Protein AF-A0A0N4UIS1-F1 (afdb_monomer)

Organism: Dracunculus medinensis (NCBI:txid318479)

Nearest PDB structures (foldseek):
  6zpp-assembly1_A  TM=2.481E-01  e=4.133E+00  Drechmeria coniospora

Structure (mmCIF, N/CA/C/O backbone):
data_AF-A0A0N4UIS1-F1
#
_entry.id   AF-A0A0N4UIS1-F1
#
loop_
_atom_site.group_PDB
_atom_site.id
_atom_site.type_symbol
_atom_site.label_atom_id
_atom_site.label_alt_id
_atom_site.label_comp_id
_atom_site.label_asym_id
_atom_site.label_entity_id
_atom_site.label_seq_id
_atom_site.pdbx_PDB_ins_code
_atom_site.Cartn_x
_atom_site.Cartn_y
_atom_site.Cartn_z
_atom_site.occupancy
_atom_site.B_iso_or_equiv
_atom_site.auth_seq_id
_atom_site.auth_comp_id
_atom_site.auth_asym_id
_atom_site.auth_atom_id
_atom_site.pdbx_PDB_model_num
ATOM 1 N N . MET A 1 1 ? -11.652 -21.945 46.271 1.00 79.69 1 MET A N 1
ATOM 2 C CA . MET A 1 1 ? -12.971 -21.369 45.923 1.00 79.69 1 MET A CA 1
ATOM 3 C C . MET A 1 1 ? -12.833 -20.254 44.901 1.00 79.69 1 MET A C 1
ATOM 5 O O . MET A 1 1 ? -13.521 -20.332 43.901 1.00 79.69 1 MET A O 1
ATOM 9 N N . GLU A 1 2 ? -11.914 -19.300 45.077 1.00 80.69 2 GLU A N 1
ATOM 10 C CA . GLU A 1 2 ? -11.701 -18.187 44.129 1.00 80.69 2 GLU A CA 1
ATOM 11 C C . GLU A 1 2 ? -11.512 -18.638 42.672 1.00 80.69 2 GLU A C 1
ATOM 13 O O . GLU A 1 2 ? -12.309 -18.253 41.829 1.00 80.69 2 GLU A O 1
ATOM 18 N N . GLN A 1 3 ? -10.580 -19.559 42.391 1.00 82.56 3 GLN A N 1
ATOM 19 C CA . GLN A 1 3 ? -10.381 -20.105 41.034 1.00 82.56 3 GLN A CA 1
ATOM 20 C C . GLN A 1 3 ? -11.637 -20.760 40.438 1.00 82.56 3 GLN A C 1
ATOM 22 O O . GLN A 1 3 ? -11.867 -20.694 39.234 1.00 82.56 3 GLN A O 1
ATOM 27 N N . TYR A 1 4 ? -12.461 -21.407 41.271 1.00 82.25 4 TYR A N 1
ATOM 28 C CA . TYR A 1 4 ? -13.723 -21.986 40.811 1.00 82.25 4 TYR A CA 1
ATOM 29 C C . TYR A 1 4 ? -14.715 -20.881 40.446 1.00 82.25 4 TYR A C 1
ATOM 31 O O . TYR A 1 4 ? -15.309 -20.939 39.375 1.00 82.25 4 TYR A O 1
ATOM 39 N N . THR A 1 5 ? -14.855 -19.859 41.297 1.00 77.50 5 THR A N 1
ATOM 40 C CA . THR A 1 5 ? -15.699 -18.688 41.032 1.00 77.50 5 THR A CA 1
ATOM 41 C C . THR A 1 5 ? -15.247 -17.957 39.767 1.00 77.50 5 THR A C 1
ATOM 43 O O . THR A 1 5 ? -16.083 -17.637 38.932 1.00 77.50 5 THR A O 1
ATOM 46 N N . GLU A 1 6 ? -13.943 -17.754 39.571 1.00 78.00 6 GLU A N 1
ATOM 47 C CA . GLU A 1 6 ? -13.382 -17.122 38.369 1.00 78.00 6 GLU A CA 1
ATOM 48 C C . GLU A 1 6 ? -13.657 -17.935 37.101 1.00 78.00 6 GLU A C 1
ATOM 50 O O . GLU A 1 6 ? -14.184 -17.391 36.131 1.00 78.00 6 GLU A O 1
ATOM 55 N N . ASN A 1 7 ? -13.375 -19.243 37.119 1.00 81.50 7 ASN A N 1
ATOM 56 C CA . ASN A 1 7 ? -13.653 -20.128 35.985 1.00 81.50 7 ASN A CA 1
ATOM 57 C C . ASN A 1 7 ? -15.150 -20.176 35.666 1.00 81.50 7 ASN A C 1
ATOM 59 O O . ASN A 1 7 ? -15.544 -20.130 34.503 1.00 81.50 7 ASN A O 1
ATOM 63 N N . TYR A 1 8 ? -15.992 -20.226 36.697 1.00 79.06 8 TYR A N 1
ATOM 64 C CA . TYR A 1 8 ? -17.439 -20.208 36.551 1.00 79.06 8 TYR A CA 1
ATOM 65 C C . TYR A 1 8 ? -17.926 -18.891 35.930 1.00 79.06 8 TYR A C 1
ATOM 67 O O . TYR A 1 8 ? -18.669 -18.925 34.951 1.00 79.06 8 TYR A O 1
ATOM 75 N N . CYS A 1 9 ? -17.457 -17.736 36.422 1.00 75.06 9 CYS A N 1
ATOM 76 C CA . CYS A 1 9 ? -17.805 -16.432 35.847 1.00 75.06 9 CYS A CA 1
ATOM 77 C C . CYS A 1 9 ? -17.209 -16.226 34.432 1.00 75.06 9 CYS A C 1
ATOM 79 O O . CYS A 1 9 ? -17.692 -15.358 33.713 1.00 75.06 9 CYS A O 1
ATOM 81 N N . TRP A 1 10 ? -16.171 -16.972 34.019 1.00 74.12 10 TRP A N 1
ATOM 82 C CA . TRP A 1 10 ? -15.604 -16.909 32.659 1.00 74.12 10 TRP A CA 1
ATOM 83 C C . TRP A 1 10 ? -16.367 -17.778 31.650 1.00 74.12 10 TRP A C 1
ATOM 85 O O . TRP A 1 10 ? -16.598 -17.372 30.508 1.00 74.12 10 TRP A O 1
ATOM 95 N N . VAL A 1 11 ? -16.770 -18.983 32.062 1.00 75.62 11 VAL A N 1
ATOM 96 C CA . VAL A 1 11 ? -17.556 -19.902 31.224 1.00 75.62 11 VAL A CA 1
ATOM 97 C C . VAL A 1 11 ? -19.005 -19.427 31.105 1.00 75.62 11 VAL A C 1
ATOM 99 O O . VAL A 1 11 ? -19.611 -19.567 30.042 1.00 75.62 11 VAL A O 1
ATOM 102 N N . GLN A 1 12 ? -19.567 -18.846 32.167 1.00 71.31 12 GLN A N 1
ATOM 103 C CA . GLN A 1 12 ? -20.930 -18.329 32.155 1.00 71.31 12 GLN A CA 1
ATOM 104 C C . GLN A 1 12 ? -20.985 -16.879 31.658 1.00 71.31 12 GLN A C 1
ATOM 106 O O . GLN A 1 12 ? -20.247 -16.015 32.122 1.00 71.31 12 GLN A O 1
ATOM 111 N N . ASN A 1 13 ? -21.919 -16.584 30.752 1.00 68.56 13 ASN A N 1
ATOM 112 C CA . ASN A 1 13 ? -22.120 -15.221 30.265 1.00 68.56 13 ASN A CA 1
ATOM 113 C C . ASN A 1 13 ? -22.599 -14.273 31.379 1.00 68.56 13 ASN A C 1
ATOM 115 O O . ASN A 1 13 ? -23.445 -14.624 32.205 1.00 68.56 13 ASN A O 1
ATOM 119 N N . THR A 1 14 ? -22.128 -13.026 31.340 1.00 69.56 14 THR A N 1
ATOM 120 C CA . THR A 1 14 ? -22.511 -11.967 32.289 1.00 69.56 14 THR A CA 1
ATOM 121 C C . THR A 1 14 ? -23.627 -11.085 31.732 1.00 69.56 14 THR A C 1
ATOM 123 O O . THR A 1 14 ? -23.605 -10.783 30.542 1.00 69.56 14 THR A O 1
ATOM 126 N N . TYR A 1 15 ? -24.551 -10.598 32.568 1.00 65.69 15 TYR A N 1
ATOM 127 C CA . TYR A 1 15 ? -25.554 -9.588 32.188 1.00 65.69 15 TYR A CA 1
ATOM 128 C C . TYR A 1 15 ? -25.449 -8.327 33.057 1.00 65.69 15 TYR A C 1
ATOM 130 O O . TYR A 1 15 ? -25.003 -8.384 34.202 1.00 65.69 15 TYR A O 1
ATOM 138 N N . PHE A 1 16 ? -25.873 -7.180 32.519 1.00 66.62 16 PHE A N 1
ATOM 139 C CA . PHE A 1 16 ? -25.906 -5.911 33.254 1.00 66.62 16 PHE A CA 1
ATOM 140 C C . PHE A 1 16 ? -27.183 -5.785 34.105 1.00 66.62 16 PHE A C 1
ATOM 142 O O . PHE A 1 16 ? -28.291 -5.964 33.591 1.00 66.62 16 PHE A O 1
ATOM 149 N N . LEU A 1 17 ? -27.031 -5.442 35.392 1.00 64.69 17 LEU A N 1
ATOM 150 C CA . LEU A 1 17 ? -28.132 -5.134 36.311 1.00 64.69 17 LEU A CA 1
ATOM 151 C C . LEU A 1 17 ? -27.846 -3.810 37.054 1.00 64.69 17 LEU A C 1
ATOM 153 O O . LEU A 1 17 ? -26.862 -3.734 37.792 1.00 64.69 17 LEU A O 1
ATOM 157 N N . PRO A 1 18 ? -28.666 -2.760 36.884 1.00 65.81 18 PRO A N 1
ATOM 158 C CA . PRO A 1 18 ? -28.566 -1.552 37.701 1.00 65.81 18 PRO A CA 1
ATOM 159 C C . PRO A 1 18 ? -28.744 -1.847 39.199 1.00 65.81 18 PRO A C 1
ATOM 161 O O . PRO A 1 18 ? -29.569 -2.675 39.566 1.00 65.81 18 PRO A O 1
ATOM 164 N N . LEU A 1 19 ? -28.043 -1.108 40.073 1.00 68.25 19 LEU A N 1
ATOM 165 C CA . LEU A 1 19 ? -28.132 -1.244 41.544 1.00 68.25 19 LEU A CA 1
ATOM 166 C C . LEU A 1 19 ? -29.553 -1.224 42.121 1.00 68.25 19 LEU A C 1
ATOM 168 O O . LEU A 1 19 ? -29.789 -1.793 43.180 1.00 68.25 19 LEU A O 1
ATOM 172 N N . HIS A 1 20 ? -30.450 -0.476 41.480 1.00 75.00 20 HIS A N 1
ATOM 173 C CA . HIS A 1 20 ? -31.802 -0.221 41.982 1.00 75.00 20 HIS A CA 1
ATOM 174 C C . HIS A 1 20 ? -32.837 -1.165 41.355 1.00 75.00 20 HIS A C 1
ATOM 176 O O . HIS A 1 20 ? -34.001 -1.130 41.749 1.00 75.00 20 HIS A O 1
ATOM 182 N N . ASP A 1 21 ? -32.421 -2.003 40.401 1.00 73.06 21 ASP A N 1
ATOM 183 C CA . ASP A 1 21 ? -33.296 -2.949 39.721 1.00 73.06 21 ASP A CA 1
ATOM 184 C C . ASP A 1 21 ? -33.242 -4.319 40.405 1.00 73.06 21 ASP A C 1
ATOM 186 O O . ASP A 1 21 ? -32.186 -4.802 40.819 1.00 73.06 21 ASP A O 1
ATOM 190 N N . TYR A 1 22 ? -34.394 -4.984 40.486 1.00 76.94 22 TYR A N 1
ATOM 191 C CA . TYR A 1 22 ? -34.474 -6.363 40.963 1.00 76.94 22 TYR A CA 1
ATOM 192 C C . TYR A 1 22 ? -33.919 -7.335 39.921 1.00 76.94 22 TYR A C 1
ATOM 194 O O . TYR A 1 22 ? -34.054 -7.121 38.715 1.00 76.94 22 TYR A O 1
ATOM 202 N N . ILE A 1 23 ? -33.339 -8.448 40.382 1.00 77.19 23 ILE A N 1
ATOM 203 C CA . ILE A 1 23 ? -32.892 -9.520 39.489 1.00 77.19 23 ILE A CA 1
ATOM 204 C C . ILE A 1 23 ? -34.130 -10.071 38.757 1.00 77.19 23 ILE A C 1
ATOM 206 O O . ILE A 1 23 ? -35.013 -10.624 39.416 1.00 77.19 23 ILE A O 1
ATOM 210 N N . PRO A 1 24 ? -34.218 -9.973 37.417 1.00 74.69 24 PRO A N 1
ATOM 211 C CA . PRO A 1 24 ? -35.413 -10.386 36.687 1.00 74.69 24 PRO A CA 1
ATOM 212 C C . PRO A 1 24 ? -35.670 -11.878 36.909 1.00 74.69 24 PRO A C 1
ATOM 214 O O . PRO A 1 24 ? -34.754 -12.683 36.776 1.00 74.69 24 PRO A O 1
ATOM 217 N N . HIS A 1 25 ? -36.884 -12.286 37.281 1.00 79.88 25 HIS A N 1
ATOM 218 C CA . HIS A 1 25 ? -37.194 -13.708 37.514 1.00 79.88 25 HIS A CA 1
ATOM 219 C C . HIS A 1 25 ? -37.274 -14.515 36.214 1.00 79.88 25 HIS A C 1
ATOM 221 O O . HIS A 1 25 ? -37.052 -15.724 36.222 1.00 79.88 25 HIS A O 1
ATOM 227 N N . ASN A 1 26 ? -37.566 -13.848 35.096 1.00 83.06 26 ASN A N 1
ATOM 228 C CA . ASN A 1 26 ? -37.683 -14.491 33.800 1.00 83.06 26 ASN A CA 1
ATOM 229 C C . ASN A 1 26 ? -36.298 -14.858 33.244 1.00 83.06 26 ASN A C 1
ATOM 231 O O . ASN A 1 26 ? -35.473 -13.985 32.963 1.00 83.06 26 ASN A O 1
ATOM 235 N N . TYR A 1 27 ? -36.056 -16.154 33.050 1.00 78.75 27 TYR A N 1
ATOM 236 C CA . TYR A 1 27 ? -34.804 -16.664 32.489 1.00 78.75 27 TYR A CA 1
ATOM 237 C C . TYR A 1 27 ? -34.549 -16.158 31.064 1.00 78.75 27 TYR A C 1
ATOM 239 O O . TYR A 1 27 ? -33.417 -15.793 30.759 1.00 78.75 27 TYR A O 1
ATOM 247 N N . ALA A 1 28 ? -35.594 -16.028 30.238 1.00 78.75 28 ALA A N 1
ATOM 248 C CA . ALA A 1 28 ? -35.462 -15.526 28.869 1.00 78.75 28 ALA A CA 1
ATOM 249 C C . ALA A 1 28 ? -34.986 -14.062 28.829 1.00 78.75 28 ALA A C 1
ATOM 251 O O . ALA A 1 28 ? -34.225 -13.660 27.951 1.00 78.75 28 ALA A O 1
ATOM 252 N N . GLU A 1 29 ? -35.400 -13.248 29.805 1.00 75.12 29 GLU A N 1
ATOM 253 C CA . GLU A 1 29 ? -34.944 -11.862 29.903 1.00 75.12 29 GLU A CA 1
ATOM 254 C C . GLU A 1 29 ? -33.476 -11.778 30.333 1.00 75.12 29 GLU A C 1
ATOM 256 O O . GLU A 1 29 ? -32.725 -10.965 29.794 1.00 75.12 29 GLU A O 1
ATOM 261 N N . ARG A 1 30 ? -33.047 -12.640 31.267 1.00 70.81 30 ARG A N 1
ATOM 262 C CA . ARG A 1 30 ? -31.631 -12.737 31.654 1.00 70.81 30 ARG A CA 1
ATOM 263 C C . ARG A 1 30 ? -30.766 -13.134 30.468 1.00 70.81 30 ARG A C 1
ATOM 265 O O . ARG A 1 30 ? -29.742 -12.500 30.248 1.00 70.81 30 ARG A O 1
ATOM 272 N N . GLU A 1 31 ? -31.185 -14.147 29.717 1.00 70.06 31 GLU A N 1
ATOM 273 C CA . GLU A 1 31 ? -30.469 -14.655 28.545 1.00 70.06 31 GLU A CA 1
ATOM 274 C C . GLU A 1 31 ? -30.305 -13.578 27.464 1.00 70.06 31 GLU A C 1
ATOM 276 O O . GLU A 1 31 ? -29.203 -13.367 26.971 1.00 70.06 31 GLU A O 1
ATOM 281 N N . ASN A 1 32 ? -31.341 -12.778 27.197 1.00 69.62 32 ASN A N 1
ATOM 282 C CA . ASN A 1 32 ? -31.255 -11.660 26.250 1.00 69.62 32 ASN A CA 1
ATOM 283 C C . ASN A 1 32 ? -30.302 -10.531 26.685 1.00 69.62 32 ASN A C 1
ATOM 285 O O . ASN A 1 32 ? -29.837 -9.761 25.845 1.00 69.62 32 ASN A O 1
ATOM 289 N N . ARG A 1 33 ? -30.026 -10.395 27.989 1.00 68.06 33 ARG A N 1
ATOM 290 C CA . ARG A 1 33 ? -29.092 -9.394 28.534 1.00 68.06 33 ARG A CA 1
ATOM 291 C C . ARG A 1 33 ? -27.657 -9.923 28.661 1.00 68.06 33 ARG A C 1
ATOM 293 O O . ARG A 1 33 ? -26.783 -9.164 29.083 1.00 68.06 33 ARG A O 1
ATOM 300 N N . GLN A 1 34 ? -27.412 -11.199 28.355 1.00 70.00 34 GLN A N 1
ATOM 301 C CA . GLN A 1 34 ? -26.094 -11.817 28.476 1.00 70.00 34 GLN A CA 1
ATOM 302 C C . GLN A 1 34 ? -25.138 -11.354 27.372 1.00 70.00 34 GLN A C 1
ATOM 304 O O . GLN A 1 34 ? -25.463 -11.344 26.188 1.00 70.00 34 GLN A O 1
ATOM 309 N N . ILE A 1 35 ? -23.914 -11.019 27.771 1.00 69.38 35 ILE A N 1
ATOM 310 C CA . ILE A 1 35 ? -22.821 -10.612 26.892 1.00 69.38 35 ILE A CA 1
ATOM 311 C C . ILE A 1 35 ? -21.887 -11.813 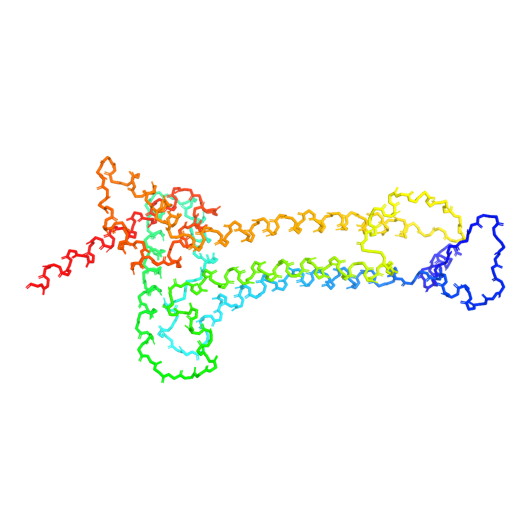26.707 1.00 69.38 35 ILE A C 1
ATOM 313 O O . ILE A 1 35 ? -21.063 -12.098 27.574 1.00 69.38 35 ILE A O 1
ATOM 317 N N . GLY A 1 36 ? -22.033 -12.524 25.586 1.00 71.50 36 GLY A N 1
ATOM 318 C CA . GLY A 1 36 ? -21.259 -13.739 25.279 1.00 71.50 36 GLY A CA 1
ATOM 319 C C . GLY A 1 36 ? -20.081 -13.555 24.316 1.00 71.50 36 GLY A C 1
ATOM 320 O O . GLY A 1 36 ? -19.379 -14.515 24.013 1.00 71.50 36 GLY A O 1
ATOM 321 N N . TYR A 1 37 ? -19.825 -12.341 23.813 1.00 79.31 37 TYR A N 1
ATOM 322 C CA . TYR A 1 37 ? -18.777 -12.138 22.801 1.00 79.31 37 TYR A CA 1
ATOM 323 C C . TYR A 1 37 ? -17.353 -12.275 23.366 1.00 79.31 37 TYR A C 1
ATOM 325 O O . TYR A 1 37 ? -16.425 -12.552 22.611 1.00 79.31 37 TYR A O 1
ATOM 333 N N . TYR A 1 38 ? -17.156 -12.123 24.684 1.00 80.38 38 TYR A N 1
ATOM 334 C CA . TYR A 1 38 ? -15.826 -12.136 25.310 1.00 80.38 38 TYR A CA 1
ATOM 335 C C . TYR A 1 38 ? -15.047 -13.435 25.070 1.00 80.38 38 TYR A C 1
ATOM 337 O O . TYR A 1 38 ? -13.837 -13.396 24.854 1.00 80.38 38 TYR A O 1
ATOM 345 N N . GLN A 1 39 ? -15.742 -14.572 25.032 1.00 83.12 39 GLN A N 1
ATOM 346 C CA . GLN A 1 39 ? -15.150 -15.886 24.756 1.00 83.12 39 GLN A CA 1
ATOM 347 C C . GLN A 1 39 ? -14.600 -15.988 23.323 1.00 83.12 39 GLN A C 1
ATOM 349 O O . GLN A 1 39 ? -13.664 -16.739 23.055 1.00 83.12 39 GLN A O 1
ATOM 354 N N . TRP A 1 40 ? -15.147 -15.188 22.408 1.00 88.88 40 TRP A N 1
ATOM 355 C CA . TRP A 1 40 ? -14.797 -15.180 20.991 1.00 88.88 40 TRP A CA 1
ATOM 356 C C . TRP A 1 40 ? -13.735 -14.138 20.626 1.00 88.88 40 TRP A C 1
ATOM 358 O O . TRP A 1 40 ? -13.221 -14.161 19.507 1.00 88.88 40 TRP A O 1
ATOM 368 N N . VAL A 1 41 ? -13.360 -13.256 21.560 1.00 90.12 41 VAL A N 1
ATOM 369 C CA . VAL A 1 41 ? -12.407 -12.154 21.334 1.00 90.12 41 VAL A CA 1
ATOM 370 C C . VAL A 1 41 ? -11.090 -12.621 20.698 1.00 90.12 41 VAL A C 1
ATOM 372 O O . VAL A 1 41 ? -10.720 -12.048 19.673 1.00 90.12 41 VAL A O 1
ATOM 375 N N . PRO A 1 42 ? -10.387 -13.660 21.202 1.00 91.00 42 PRO A N 1
ATOM 376 C CA . PRO A 1 42 ? -9.108 -14.069 20.616 1.00 91.00 42 PRO A CA 1
ATOM 377 C C . PRO A 1 42 ? -9.240 -14.545 19.165 1.00 91.00 42 PRO A C 1
ATOM 379 O O . PRO A 1 42 ? -8.393 -14.235 18.330 1.00 91.00 42 PRO A O 1
ATOM 382 N N . PHE A 1 43 ? -10.317 -15.270 18.851 1.00 92.75 43 PHE A N 1
ATOM 383 C CA . PHE A 1 43 ? -10.564 -15.806 17.512 1.00 92.75 43 PHE A CA 1
ATOM 384 C C . PHE A 1 43 ? -10.927 -14.706 16.518 1.00 92.75 43 PHE A C 1
ATOM 386 O O . PHE A 1 43 ? -10.449 -14.719 15.385 1.00 92.75 43 PHE A O 1
ATOM 393 N N . VAL A 1 44 ? -11.737 -13.737 16.949 1.00 92.25 44 VAL A N 1
ATOM 394 C CA . VAL A 1 44 ? -12.119 -12.599 16.113 1.00 92.25 44 VAL A CA 1
ATOM 395 C C . VAL A 1 44 ? -10.915 -11.710 15.837 1.00 92.25 44 VAL A C 1
ATOM 397 O O . VAL A 1 44 ? -10.637 -11.452 14.673 1.00 92.25 44 VAL A O 1
ATOM 400 N N . LEU A 1 45 ? -10.123 -11.351 16.851 1.00 93.75 45 LEU A N 1
ATOM 401 C CA . LEU A 1 45 ? -8.898 -10.569 16.644 1.00 93.75 45 LEU A CA 1
ATOM 402 C C . LEU A 1 45 ? -7.887 -11.295 15.738 1.00 93.75 45 LEU A C 1
ATOM 404 O O . LEU A 1 45 ? -7.242 -10.666 14.897 1.00 93.75 45 LEU A O 1
ATOM 408 N N . ALA A 1 46 ? -7.760 -12.622 15.862 1.00 95.31 46 ALA A N 1
ATOM 409 C CA . ALA A 1 46 ? -6.920 -13.416 14.966 1.00 95.31 46 ALA A CA 1
ATOM 410 C C . ALA A 1 46 ? -7.436 -13.382 13.516 1.00 95.31 46 ALA A C 1
ATOM 412 O O . ALA A 1 46 ? -6.647 -13.222 12.583 1.00 95.31 46 ALA A O 1
ATOM 413 N N . LEU A 1 47 ? -8.752 -13.485 13.317 1.00 94.31 47 LEU A N 1
ATOM 414 C CA . LEU A 1 47 ? -9.377 -13.366 12.001 1.00 94.31 47 LEU A CA 1
ATOM 415 C C . LEU A 1 47 ? -9.187 -11.962 11.407 1.00 94.31 47 LEU A C 1
ATOM 417 O O . LEU A 1 47 ? -8.807 -11.848 10.242 1.00 94.31 47 LEU A O 1
ATOM 421 N N . GLU A 1 48 ? -9.394 -10.905 12.194 1.00 94.25 48 GLU A N 1
ATOM 422 C CA . GLU A 1 48 ? -9.164 -9.516 11.780 1.00 94.25 48 GLU A CA 1
ATOM 423 C C . GLU A 1 48 ? -7.708 -9.320 11.326 1.00 94.25 48 GLU A C 1
ATOM 425 O O . GLU A 1 48 ? -7.462 -8.779 10.243 1.00 94.25 48 GLU A O 1
ATOM 430 N N . ALA A 1 49 ? -6.741 -9.834 12.095 1.00 95.31 49 ALA A N 1
ATOM 431 C CA . ALA A 1 49 ? -5.319 -9.785 11.757 1.00 95.31 49 ALA A CA 1
ATOM 432 C C . ALA A 1 49 ? -4.991 -10.542 10.456 1.00 95.31 49 ALA A C 1
ATOM 434 O O . ALA A 1 49 ? -4.268 -10.020 9.602 1.00 95.31 49 ALA A O 1
ATOM 435 N N . LEU A 1 50 ? -5.549 -11.744 10.266 1.00 95.25 50 LEU A N 1
ATOM 436 C CA . LEU A 1 50 ? -5.393 -12.516 9.027 1.00 95.25 50 LEU A CA 1
ATOM 437 C C . LEU A 1 50 ? -5.961 -11.761 7.826 1.00 95.25 50 LEU A C 1
ATOM 439 O O . LEU A 1 50 ? -5.300 -11.657 6.791 1.00 95.25 50 LEU A O 1
ATOM 443 N N . LEU A 1 51 ? -7.155 -11.184 7.971 1.00 95.12 51 LEU A N 1
ATOM 444 C CA . LEU A 1 51 ? -7.784 -10.379 6.934 1.00 95.12 51 LEU A CA 1
ATOM 445 C C . LEU A 1 51 ? -6.917 -9.167 6.583 1.00 95.12 51 LEU A C 1
ATOM 447 O O . LEU A 1 51 ? -6.675 -8.946 5.399 1.00 95.12 51 LEU A O 1
ATOM 451 N N . PHE A 1 52 ? -6.354 -8.431 7.550 1.00 95.00 52 PHE A N 1
ATOM 452 C CA . PHE A 1 52 ? -5.412 -7.329 7.281 1.00 95.00 52 PHE A CA 1
ATOM 453 C C . PHE A 1 52 ? -4.152 -7.760 6.513 1.00 95.00 52 PHE A C 1
ATOM 455 O O . PHE A 1 52 ? -3.558 -6.949 5.797 1.00 95.00 52 PHE A O 1
ATOM 462 N N . TYR A 1 53 ? -3.759 -9.031 6.605 1.00 93.56 53 TYR A N 1
ATOM 463 C CA . TYR A 1 53 ? -2.622 -9.580 5.870 1.00 93.56 53 TYR A CA 1
ATOM 464 C C . TYR A 1 53 ? -2.960 -9.982 4.417 1.00 93.56 53 TYR A C 1
ATOM 466 O O . TYR A 1 53 ? -2.066 -10.013 3.566 1.00 93.56 53 TYR A O 1
ATOM 474 N N . VAL A 1 54 ? -4.239 -10.211 4.085 1.00 91.06 54 VAL A N 1
ATOM 475 C CA . VAL A 1 54 ? -4.696 -10.637 2.744 1.00 91.06 54 VAL A CA 1
ATOM 476 C C . VAL A 1 54 ? -4.193 -9.736 1.608 1.00 91.06 54 VAL A C 1
ATOM 478 O O . VAL A 1 54 ? -3.649 -10.277 0.644 1.00 91.06 54 VAL A O 1
ATOM 481 N N . PRO A 1 55 ? -4.292 -8.392 1.658 1.00 92.56 55 PRO A N 1
ATOM 482 C CA . PRO A 1 55 ? -3.843 -7.563 0.540 1.00 92.56 55 PRO A CA 1
ATOM 483 C C . PRO A 1 55 ? -2.327 -7.661 0.301 1.00 92.56 55 PRO A C 1
ATOM 485 O O . PRO A 1 55 ? -1.877 -7.585 -0.842 1.00 92.56 55 PRO A O 1
ATOM 488 N N . THR A 1 56 ? -1.542 -7.912 1.356 1.00 88.69 56 THR A N 1
ATOM 489 C CA . THR A 1 56 ? -0.101 -8.187 1.255 1.00 88.69 56 THR A CA 1
ATOM 490 C C . THR A 1 56 ? 0.156 -9.510 0.541 1.00 88.69 56 THR A C 1
ATOM 492 O O . THR A 1 56 ? 1.041 -9.581 -0.312 1.00 88.69 56 THR A O 1
ATOM 495 N N . ILE A 1 57 ? -0.624 -10.551 0.855 1.00 86.50 57 ILE A N 1
ATOM 496 C CA . ILE A 1 57 ? -0.567 -11.834 0.144 1.00 86.50 57 ILE A CA 1
ATOM 497 C C . ILE A 1 57 ? -0.922 -11.625 -1.326 1.00 86.50 57 ILE A C 1
ATOM 499 O O . ILE A 1 57 ? -0.173 -12.067 -2.184 1.00 86.50 57 ILE A O 1
ATOM 503 N N . VAL A 1 58 ? -2.006 -10.908 -1.634 1.00 84.69 58 VAL A N 1
ATOM 504 C CA . VAL A 1 58 ? -2.422 -10.624 -3.018 1.00 84.69 58 VAL A CA 1
ATOM 505 C C . VAL A 1 58 ? -1.327 -9.883 -3.780 1.00 84.69 58 VAL A C 1
ATOM 507 O O . VAL A 1 58 ? -0.994 -10.269 -4.896 1.00 84.69 58 VAL A O 1
ATOM 510 N N . TRP A 1 59 ? -0.709 -8.869 -3.173 1.00 84.62 59 TRP A N 1
ATOM 511 C CA . TRP A 1 59 ? 0.422 -8.168 -3.775 1.00 84.62 59 TRP A CA 1
ATOM 512 C C . TRP A 1 59 ? 1.607 -9.099 -4.032 1.00 84.62 59 TRP A C 1
ATOM 514 O O . TRP A 1 59 ? 2.160 -9.089 -5.130 1.00 84.62 59 TRP A O 1
ATOM 524 N N . ARG A 1 60 ? 1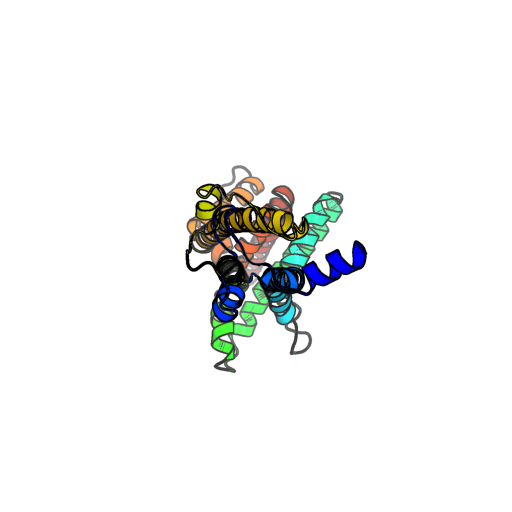.984 -9.934 -3.058 1.00 80.12 60 ARG A N 1
ATOM 525 C CA . ARG A 1 60 ? 3.099 -10.883 -3.196 1.00 80.12 60 ARG A CA 1
ATOM 526 C C . ARG A 1 60 ? 2.805 -11.948 -4.243 1.00 80.12 60 ARG A C 1
ATOM 528 O O . ARG A 1 60 ? 3.626 -12.154 -5.121 1.00 80.12 60 ARG A O 1
ATOM 535 N N . LEU A 1 61 ? 1.632 -12.572 -4.198 1.00 75.56 61 LEU A N 1
ATOM 536 C CA . LEU A 1 61 ? 1.231 -13.616 -5.133 1.00 75.56 61 LEU A CA 1
ATOM 537 C C . LEU A 1 61 ? 1.065 -13.074 -6.543 1.00 75.56 61 LEU A C 1
ATOM 539 O O . LEU A 1 61 ? 1.566 -13.696 -7.457 1.00 75.56 61 LEU A O 1
ATOM 543 N N . LEU A 1 62 ? 0.415 -11.931 -6.761 1.00 74.31 62 LEU A N 1
ATOM 544 C CA . LEU A 1 62 ? 0.227 -11.409 -8.118 1.00 74.31 62 LEU A CA 1
ATOM 545 C C . LEU A 1 62 ? 1.497 -10.774 -8.687 1.00 74.31 62 LEU A C 1
ATOM 547 O O . LEU A 1 62 ? 1.699 -10.824 -9.897 1.00 74.31 62 LEU A O 1
ATOM 551 N N . SER A 1 63 ? 2.377 -10.228 -7.841 1.00 69.38 63 SER A N 1
ATOM 552 C CA . SER A 1 63 ? 3.709 -9.818 -8.300 1.00 69.38 63 SER A CA 1
ATOM 553 C C . SER A 1 63 ? 4.596 -11.028 -8.621 1.00 69.38 63 SER A C 1
ATOM 555 O O . SER A 1 63 ? 5.276 -10.998 -9.644 1.00 69.38 63 SER A O 1
ATOM 557 N N . TRP A 1 64 ? 4.508 -12.115 -7.842 1.00 56.44 64 TRP A N 1
ATOM 558 C CA . TRP A 1 64 ? 5.228 -13.383 -8.048 1.00 56.44 64 TRP A CA 1
ATOM 559 C C . TRP A 1 64 ? 4.697 -14.206 -9.230 1.00 56.44 64 TRP A C 1
ATOM 561 O O . TRP A 1 64 ? 5.465 -14.689 -10.058 1.00 56.44 64 TRP A O 1
ATOM 571 N N . GLN A 1 65 ? 3.377 -14.364 -9.335 1.00 49.44 65 GLN A N 1
ATOM 572 C CA . GLN A 1 65 ? 2.675 -15.222 -10.299 1.00 49.44 65 GLN A CA 1
ATOM 573 C C . GLN A 1 65 ? 2.738 -14.681 -11.729 1.00 49.44 65 GLN A C 1
ATOM 575 O O . GLN A 1 65 ? 2.398 -15.384 -12.677 1.00 49.44 65 GLN A O 1
ATOM 580 N N . SER A 1 66 ? 3.280 -13.479 -11.913 1.00 48.91 66 SER A N 1
ATOM 581 C CA . SER A 1 66 ? 3.816 -13.060 -13.206 1.00 48.91 66 SER A CA 1
ATOM 582 C C . SER A 1 66 ? 4.794 -14.094 -13.805 1.00 48.91 66 SER A C 1
ATOM 584 O O . SER A 1 66 ? 4.927 -14.139 -15.025 1.00 48.91 66 SER A O 1
ATOM 586 N N . GLY A 1 67 ? 5.462 -14.911 -12.973 1.00 40.16 67 GLY A N 1
ATOM 587 C CA . GLY A 1 67 ? 6.563 -15.803 -13.353 1.00 40.16 67 GLY A CA 1
ATOM 588 C C . GLY A 1 67 ? 6.295 -17.317 -13.381 1.00 40.16 67 GLY A C 1
ATOM 589 O O . GLY A 1 67 ? 7.230 -18.066 -13.637 1.00 40.16 67 GLY A O 1
ATOM 590 N N . ILE A 1 68 ? 5.074 -17.809 -13.150 1.00 35.16 68 ILE A N 1
ATOM 591 C CA . ILE A 1 68 ? 4.760 -19.255 -13.225 1.00 35.16 68 ILE A CA 1
ATOM 592 C C . ILE A 1 68 ? 3.595 -19.366 -14.216 1.00 35.16 68 ILE A C 1
ATOM 594 O O . ILE A 1 68 ? 2.553 -18.775 -13.968 1.00 35.16 68 ILE A O 1
ATOM 598 N N . TRP A 1 69 ? 3.771 -19.844 -15.455 1.00 48.25 69 TRP A N 1
ATOM 599 C CA . TRP A 1 69 ? 3.444 -21.233 -15.829 1.00 48.25 69 TRP A CA 1
ATOM 600 C C . TRP A 1 69 ? 4.036 -21.712 -17.180 1.00 48.25 69 TRP A C 1
ATOM 602 O O . TRP A 1 69 ? 3.713 -22.820 -17.588 1.00 48.25 69 TRP A O 1
A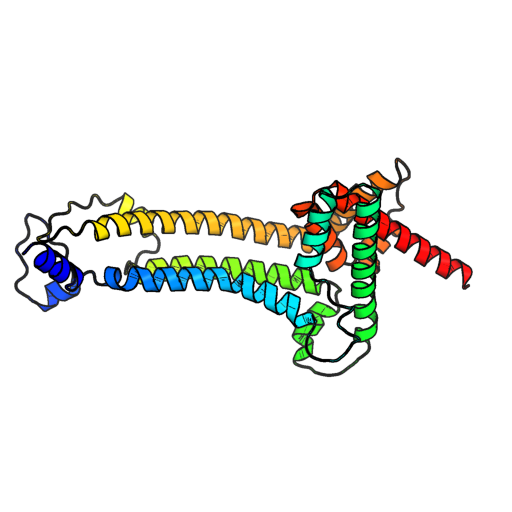TOM 612 N N . TYR A 1 70 ? 4.923 -20.975 -17.871 1.00 41.06 70 TYR A N 1
ATOM 613 C CA . TYR A 1 70 ? 5.614 -21.518 -19.063 1.00 41.06 70 TYR A CA 1
ATOM 614 C C . TYR A 1 70 ? 7.083 -21.061 -19.176 1.00 41.06 70 TYR A C 1
ATOM 616 O O . TYR A 1 70 ? 7.371 -19.893 -19.412 1.00 41.06 70 TYR A O 1
ATOM 624 N N . SER A 1 71 ? 7.978 -22.035 -18.974 1.00 46.97 71 SER A N 1
ATOM 625 C CA . SER A 1 71 ? 9.405 -22.147 -19.327 1.00 46.97 71 SER A CA 1
ATOM 626 C C . SER A 1 71 ? 10.132 -20.922 -19.930 1.00 46.97 71 SER A C 1
ATOM 628 O O . SER A 1 71 ? 9.844 -20.497 -21.048 1.00 46.97 71 SER A O 1
ATOM 630 N N . TYR A 1 72 ? 11.164 -20.452 -19.214 1.00 47.91 72 TYR A N 1
ATOM 631 C CA . TYR A 1 72 ? 12.341 -19.671 -19.654 1.00 47.91 72 TYR A CA 1
ATOM 632 C C . TYR A 1 72 ? 12.135 -18.262 -20.261 1.00 47.91 72 TYR A C 1
ATOM 634 O O . TYR A 1 72 ? 12.835 -17.336 -19.862 1.00 47.91 72 TYR A O 1
ATOM 642 N N . TYR A 1 73 ? 11.167 -18.032 -21.152 1.00 45.72 73 TYR A N 1
ATOM 643 C CA . TYR A 1 73 ? 11.055 -16.759 -21.892 1.00 45.72 73 TYR A CA 1
ATOM 644 C C . TYR A 1 73 ? 10.329 -15.624 -21.144 1.00 45.72 73 TYR A C 1
ATOM 646 O O . TYR A 1 73 ? 10.552 -14.453 -21.440 1.00 45.72 73 TYR A O 1
ATOM 654 N N . ILE A 1 74 ? 9.466 -15.930 -20.166 1.00 45.12 74 ILE A N 1
ATOM 655 C CA . ILE A 1 74 ? 8.676 -14.911 -19.441 1.00 45.12 74 ILE A CA 1
ATOM 656 C C . ILE A 1 74 ? 9.309 -14.466 -18.114 1.00 45.12 74 ILE A C 1
ATOM 658 O O . ILE A 1 74 ? 8.968 -13.393 -17.610 1.00 45.12 74 ILE A O 1
ATOM 662 N N . THR A 1 75 ? 10.269 -15.231 -17.581 1.00 40.41 75 THR A N 1
ATOM 663 C CA . THR A 1 75 ? 11.005 -14.908 -16.344 1.00 40.41 75 THR A CA 1
ATOM 664 C C . THR A 1 75 ? 11.758 -13.574 -16.455 1.00 40.41 75 THR A C 1
ATOM 666 O O . THR A 1 75 ? 11.865 -12.853 -15.470 1.00 40.41 75 THR A O 1
ATOM 669 N N . ILE A 1 76 ? 12.165 -13.191 -17.669 1.00 43.22 76 ILE A N 1
ATOM 670 C CA . ILE A 1 76 ? 12.840 -11.921 -17.996 1.00 43.22 76 ILE A CA 1
ATOM 671 C C . ILE A 1 76 ? 11.850 -10.730 -18.041 1.00 43.22 76 ILE A C 1
ATOM 673 O O . ILE A 1 76 ? 12.219 -9.574 -17.867 1.00 43.22 76 ILE A O 1
ATOM 677 N N . GLY A 1 77 ? 10.550 -10.988 -18.222 1.00 44.22 77 GLY A N 1
ATOM 678 C CA . GLY A 1 77 ? 9.528 -9.954 -18.429 1.00 44.22 77 GLY A CA 1
ATOM 679 C C . GLY A 1 77 ? 8.941 -9.321 -17.161 1.00 44.22 77 GLY A C 1
ATOM 680 O O . GLY A 1 77 ? 8.086 -8.432 -17.250 1.00 44.22 77 GLY A O 1
ATOM 681 N N . CYS A 1 78 ? 9.304 -9.820 -15.979 1.00 51.41 78 CYS A N 1
ATOM 682 C CA . CYS A 1 78 ? 8.555 -9.563 -14.752 1.00 51.41 78 CYS A CA 1
ATOM 683 C C . CYS A 1 78 ? 9.334 -8.665 -13.793 1.00 51.41 78 CYS A C 1
ATOM 685 O O . CYS A 1 78 ? 10.289 -9.087 -13.150 1.00 51.41 78 CYS A O 1
ATOM 687 N N . ILE A 1 79 ? 8.880 -7.419 -13.647 1.00 57.56 79 ILE A N 1
ATOM 688 C CA . ILE A 1 79 ? 9.464 -6.486 -12.681 1.00 57.56 79 ILE A CA 1
ATOM 689 C C . ILE A 1 79 ? 8.933 -6.828 -11.291 1.00 57.56 79 ILE A C 1
ATOM 691 O O . ILE A 1 79 ? 7.828 -6.429 -10.916 1.00 57.56 79 ILE A O 1
ATOM 695 N N . HIS A 1 80 ? 9.730 -7.550 -10.505 1.00 67.31 80 HIS A N 1
ATOM 696 C CA . HIS A 1 80 ? 9.487 -7.697 -9.074 1.00 67.31 80 HIS A CA 1
ATOM 697 C C . HIS A 1 80 ? 9.768 -6.362 -8.383 1.00 67.31 80 HIS A C 1
ATOM 699 O O . HIS A 1 80 ? 10.882 -6.110 -7.933 1.00 67.31 80 HIS A O 1
ATOM 705 N N . VAL A 1 81 ? 8.744 -5.509 -8.269 1.00 74.00 81 VAL A N 1
ATOM 706 C CA . VAL A 1 81 ? 8.863 -4.185 -7.631 1.00 74.00 81 VAL A CA 1
ATOM 707 C C . VAL A 1 81 ? 9.505 -4.287 -6.249 1.00 74.00 81 VAL A C 1
ATOM 709 O O . VAL A 1 81 ? 10.344 -3.465 -5.921 1.00 74.00 81 VAL A O 1
ATOM 712 N N . GLN A 1 82 ? 9.166 -5.310 -5.453 1.00 75.69 82 GLN A N 1
ATOM 713 C CA . GLN A 1 82 ? 9.747 -5.491 -4.117 1.00 75.69 82 GLN A CA 1
ATOM 714 C C . GLN A 1 82 ? 11.242 -5.805 -4.155 1.00 75.69 82 GLN A C 1
ATOM 716 O O . GLN A 1 82 ? 11.999 -5.168 -3.438 1.00 75.69 82 GLN A O 1
ATOM 721 N N . SER A 1 83 ? 11.671 -6.753 -4.993 1.00 76.25 83 SER A N 1
ATOM 722 C CA . SER A 1 83 ? 13.092 -7.102 -5.119 1.00 76.25 83 SER A CA 1
ATOM 723 C C . SER A 1 83 ? 13.897 -5.945 -5.711 1.00 76.25 83 SER A C 1
ATOM 725 O O . SER A 1 83 ? 14.986 -5.655 -5.232 1.00 76.25 83 SER A O 1
ATOM 727 N N . LEU A 1 84 ? 13.328 -5.227 -6.683 1.00 79.50 84 LEU A N 1
ATOM 728 C CA . LEU A 1 84 ? 13.942 -4.045 -7.281 1.00 79.50 84 LEU A CA 1
ATOM 729 C C . LEU A 1 84 ? 14.086 -2.909 -6.266 1.00 79.50 84 LEU A C 1
ATOM 731 O O . LEU A 1 84 ? 15.160 -2.332 -6.137 1.00 79.50 84 LEU A O 1
ATOM 735 N N . VAL A 1 85 ? 13.017 -2.597 -5.529 1.00 82.12 85 VAL A N 1
ATOM 736 C CA . VAL A 1 85 ? 13.049 -1.573 -4.478 1.00 82.12 85 VAL A CA 1
ATOM 737 C C . VAL A 1 85 ? 14.019 -1.978 -3.375 1.00 82.12 85 VAL A C 1
ATOM 739 O O . VAL A 1 85 ? 14.769 -1.129 -2.916 1.00 82.12 85 VAL A O 1
ATOM 742 N N . GLN A 1 86 ? 14.066 -3.257 -2.997 1.00 84.81 86 GLN A N 1
ATOM 743 C CA . GLN A 1 86 ? 15.027 -3.754 -2.017 1.00 84.81 86 GLN A CA 1
ATOM 744 C C . GLN A 1 86 ? 16.465 -3.586 -2.512 1.00 84.81 86 GLN A C 1
ATOM 746 O O . GLN A 1 86 ? 17.276 -3.005 -1.804 1.00 84.81 86 GLN A O 1
ATOM 751 N N . MET A 1 87 ? 16.760 -3.979 -3.753 1.00 82.38 87 MET A N 1
ATOM 752 C CA . MET A 1 87 ? 18.078 -3.789 -4.364 1.00 82.38 87 MET A CA 1
ATOM 753 C C . MET A 1 87 ? 18.470 -2.305 -4.420 1.00 82.38 87 MET A C 1
ATOM 755 O O . MET A 1 87 ? 19.621 -1.964 -4.165 1.00 82.38 87 MET A O 1
ATOM 759 N N . ALA A 1 88 ? 17.514 -1.411 -4.691 1.00 85.06 88 ALA A N 1
ATOM 760 C CA . ALA A 1 88 ? 17.737 0.034 -4.660 1.00 85.06 88 ALA A CA 1
ATOM 761 C C . ALA A 1 88 ? 17.913 0.594 -3.232 1.00 85.06 88 ALA A C 1
ATOM 763 O O . ALA A 1 88 ? 18.656 1.550 -3.028 1.00 85.06 88 ALA A O 1
ATOM 764 N N . CYS A 1 89 ? 17.245 0.025 -2.226 1.00 88.56 89 CYS A N 1
ATOM 765 C CA . CYS A 1 89 ? 17.457 0.383 -0.823 1.00 88.56 89 CYS A CA 1
ATOM 766 C C . CYS A 1 89 ? 18.839 -0.076 -0.342 1.00 88.56 89 CYS A C 1
ATOM 768 O O . CYS A 1 89 ? 19.564 0.707 0.273 1.00 88.56 89 CYS A O 1
ATOM 770 N N . ASP A 1 90 ? 19.221 -1.308 -0.674 1.00 87.81 90 ASP A N 1
ATOM 771 C CA . ASP A 1 90 ? 20.505 -1.909 -0.311 1.00 87.81 90 ASP A CA 1
ATOM 772 C C . ASP A 1 90 ? 21.667 -1.193 -1.011 1.00 87.81 90 ASP A C 1
ATOM 774 O O . ASP A 1 90 ? 22.748 -1.046 -0.440 1.00 87.81 90 ASP A O 1
ATOM 778 N N . SER A 1 91 ? 21.431 -0.623 -2.200 1.00 86.81 91 SER A N 1
ATOM 779 C CA . SER A 1 91 ? 22.437 0.155 -2.925 1.00 86.81 91 SER A CA 1
ATOM 780 C C . SER A 1 91 ? 22.893 1.421 -2.190 1.00 86.81 91 SER A C 1
ATOM 782 O O . SER A 1 91 ? 23.905 2.009 -2.564 1.00 86.81 91 SER A O 1
ATOM 784 N N . ARG A 1 92 ? 22.176 1.864 -1.148 1.00 85.25 92 ARG A N 1
ATOM 785 C CA . ARG A 1 92 ? 22.585 2.993 -0.293 1.00 85.25 92 ARG A CA 1
ATOM 786 C C . ARG A 1 92 ? 23.756 2.657 0.624 1.00 85.25 92 ARG A C 1
ATOM 788 O O . ARG A 1 92 ? 24.435 3.573 1.072 1.00 85.25 92 ARG A O 1
ATOM 795 N N . LEU A 1 93 ? 23.940 1.376 0.930 1.00 88.19 93 LEU A N 1
ATOM 796 C CA . LEU A 1 93 ? 25.004 0.882 1.803 1.00 88.19 93 LEU A CA 1
ATOM 797 C C . LEU A 1 93 ? 26.279 0.538 1.022 1.00 88.19 93 LEU A C 1
ATOM 799 O O . LEU A 1 93 ? 27.283 0.177 1.625 1.00 88.19 93 LEU A O 1
ATOM 803 N N . LEU A 1 94 ? 26.231 0.622 -0.309 1.00 87.50 94 LEU A N 1
ATOM 804 C CA . LEU A 1 94 ? 27.329 0.266 -1.198 1.00 87.50 94 LEU A CA 1
ATOM 805 C C . LEU A 1 94 ? 28.195 1.483 -1.541 1.00 87.50 94 LEU A C 1
ATOM 807 O O . LEU A 1 94 ? 27.698 2.606 -1.659 1.00 87.50 94 LEU A O 1
ATOM 811 N N . ASP A 1 95 ? 29.473 1.222 -1.814 1.00 89.25 95 ASP A N 1
ATOM 812 C CA . ASP A 1 95 ? 30.372 2.191 -2.443 1.00 89.25 95 ASP A CA 1
ATOM 813 C C . ASP A 1 95 ? 29.831 2.647 -3.805 1.00 89.25 95 ASP A C 1
ATOM 815 O O . ASP A 1 95 ? 29.105 1.912 -4.481 1.00 89.25 95 ASP A O 1
ATOM 819 N N . LEU A 1 96 ? 30.224 3.847 -4.244 1.00 86.94 96 LEU A N 1
ATOM 820 C CA . LEU A 1 96 ? 29.731 4.481 -5.475 1.00 86.94 96 LEU A CA 1
ATOM 821 C C . LEU A 1 96 ? 29.808 3.556 -6.702 1.00 86.94 96 LEU A C 1
ATOM 823 O O . LEU A 1 96 ? 28.867 3.492 -7.492 1.00 86.94 96 LEU A O 1
ATOM 827 N N . GLU A 1 97 ? 30.910 2.824 -6.863 1.00 89.38 97 GLU A N 1
ATOM 828 C CA . GLU A 1 97 ? 31.094 1.927 -8.004 1.00 89.38 97 GLU A CA 1
ATOM 829 C C . GLU A 1 97 ? 30.158 0.710 -7.933 1.00 89.38 97 GLU A C 1
ATOM 831 O O . GLU A 1 97 ? 29.454 0.408 -8.898 1.00 89.38 97 GLU A O 1
ATOM 836 N N . SER A 1 98 ? 30.077 0.058 -6.772 1.00 90.00 98 SER A N 1
ATOM 837 C CA . SER A 1 98 ? 29.178 -1.077 -6.528 1.00 90.00 98 SER A CA 1
ATOM 838 C C . SER A 1 98 ? 27.703 -0.682 -6.654 1.00 90.00 98 SER A C 1
ATOM 840 O O . SER A 1 98 ? 26.911 -1.430 -7.231 1.00 90.00 98 SER A O 1
ATOM 842 N N . ARG A 1 99 ? 27.339 0.522 -6.195 1.00 88.50 99 ARG A N 1
ATOM 843 C CA . ARG A 1 99 ? 26.008 1.110 -6.376 1.00 88.50 99 ARG A CA 1
ATOM 844 C C . ARG A 1 99 ? 25.678 1.310 -7.850 1.00 88.50 99 ARG A C 1
ATOM 846 O O . ARG A 1 99 ? 24.619 0.869 -8.287 1.00 88.50 99 ARG A O 1
ATOM 853 N N . ASN A 1 100 ? 26.581 1.910 -8.625 1.00 88.81 100 ASN A N 1
ATOM 854 C CA . ASN A 1 100 ? 26.374 2.119 -10.058 1.00 88.81 100 ASN A CA 1
ATOM 855 C C . ASN A 1 100 ? 26.180 0.795 -10.805 1.00 88.81 100 ASN A C 1
ATOM 857 O O . ASN A 1 100 ? 25.278 0.700 -11.633 1.00 88.81 100 ASN A O 1
ATOM 861 N N . ARG A 1 101 ? 26.954 -0.247 -10.472 1.00 89.50 101 ARG A N 1
ATOM 862 C CA . ARG A 1 101 ? 26.761 -1.592 -11.041 1.00 89.50 101 ARG A CA 1
ATOM 863 C C . ARG A 1 101 ? 25.399 -2.182 -10.658 1.00 89.50 101 ARG A C 1
ATOM 865 O O . ARG A 1 101 ? 24.703 -2.706 -11.520 1.00 89.50 101 ARG A O 1
ATOM 872 N N . ALA A 1 102 ? 24.980 -2.056 -9.397 1.00 86.94 102 ALA A N 1
ATOM 873 C CA . ALA A 1 102 ? 23.662 -2.519 -8.956 1.00 86.94 102 ALA A CA 1
ATOM 874 C C . ALA A 1 102 ? 22.522 -1.794 -9.695 1.00 86.94 102 ALA A C 1
ATOM 876 O O . ALA A 1 102 ? 21.595 -2.432 -10.188 1.00 86.94 102 ALA A O 1
ATOM 877 N N . LEU A 1 103 ? 22.608 -0.468 -9.839 1.00 87.81 103 LEU A N 1
ATOM 878 C CA . LEU A 1 103 ? 21.615 0.322 -10.569 1.00 87.81 103 LEU A CA 1
ATOM 879 C C . LEU A 1 103 ? 21.629 0.044 -12.076 1.00 87.81 103 LEU A C 1
ATOM 881 O O . LEU A 1 103 ? 20.570 0.068 -12.698 1.00 87.81 103 LEU A O 1
ATOM 885 N N . GLN A 1 104 ? 22.785 -0.280 -12.661 1.00 88.06 104 GLN A N 1
ATOM 886 C CA . GLN A 1 104 ? 22.875 -0.774 -14.036 1.00 88.06 104 GLN A CA 1
ATOM 887 C C . GLN A 1 104 ? 22.125 -2.097 -14.203 1.00 88.06 104 GLN A C 1
ATOM 889 O O . GLN A 1 104 ? 21.333 -2.207 -15.136 1.00 88.06 104 GLN A O 1
ATOM 894 N N . THR A 1 105 ? 22.288 -3.042 -13.272 1.00 86.31 105 THR A N 1
ATOM 895 C CA . THR A 1 105 ? 21.520 -4.298 -13.247 1.00 86.31 105 THR A CA 1
ATOM 896 C C . THR A 1 105 ? 20.018 -4.044 -13.100 1.00 86.31 105 THR A C 1
ATOM 898 O O . THR A 1 105 ? 19.197 -4.690 -13.747 1.00 86.31 105 THR A O 1
ATOM 901 N N . ILE A 1 106 ? 19.615 -3.065 -12.283 1.00 85.62 106 ILE A N 1
ATOM 902 C CA . ILE A 1 106 ? 18.204 -2.665 -12.198 1.00 85.62 106 ILE A CA 1
ATOM 903 C C . ILE A 1 106 ? 17.727 -2.091 -13.537 1.00 85.62 106 ILE A C 1
ATOM 905 O O . ILE A 1 106 ? 16.653 -2.456 -14.008 1.00 85.62 106 ILE A O 1
ATOM 909 N N . ALA A 1 107 ? 18.510 -1.216 -14.167 1.00 86.88 107 ALA A N 1
ATOM 910 C CA . ALA A 1 107 ? 18.156 -0.593 -15.435 1.00 86.88 107 ALA A CA 1
ATOM 911 C C . ALA A 1 107 ? 18.049 -1.610 -16.582 1.00 86.88 107 ALA A C 1
ATOM 913 O O . ALA A 1 107 ? 17.138 -1.491 -17.396 1.00 86.88 107 ALA A O 1
ATOM 914 N N . THR A 1 108 ? 18.941 -2.606 -16.660 1.00 85.44 108 THR A N 1
ATOM 915 C CA . THR A 1 108 ? 18.835 -3.722 -17.622 1.00 85.44 108 THR A CA 1
ATOM 916 C C . THR A 1 108 ? 17.582 -4.544 -17.363 1.00 85.44 108 THR A C 1
ATOM 918 O O . THR A 1 108 ? 16.804 -4.734 -18.287 1.00 85.44 108 THR A O 1
ATOM 921 N N . ASN A 1 109 ? 17.307 -4.918 -16.111 1.00 81.12 109 ASN A N 1
ATOM 922 C CA . ASN A 1 109 ? 16.109 -5.690 -15.771 1.00 81.12 109 ASN A CA 1
ATOM 923 C C . ASN A 1 109 ? 14.814 -4.926 -16.095 1.00 81.12 109 ASN A C 1
ATOM 925 O O . ASN A 1 109 ? 13.838 -5.511 -16.562 1.00 81.12 109 ASN A O 1
ATOM 929 N N . VAL A 1 110 ? 14.782 -3.612 -15.848 1.00 80.94 110 VAL A N 1
ATOM 930 C CA . VAL A 1 110 ? 13.636 -2.758 -16.193 1.00 80.94 110 VAL A CA 1
ATOM 931 C C . VAL A 1 110 ? 13.466 -2.672 -17.706 1.00 80.94 110 VAL A C 1
ATOM 933 O O . VAL A 1 110 ? 12.349 -2.831 -18.190 1.00 80.94 110 VAL A O 1
ATOM 936 N N . GLU A 1 111 ? 14.543 -2.448 -18.456 1.00 79.19 111 GLU A N 1
ATOM 937 C CA . GLU A 1 111 ? 14.514 -2.388 -19.919 1.00 79.19 111 GLU A CA 1
ATOM 938 C C . GLU A 1 111 ? 14.053 -3.715 -20.527 1.00 79.19 111 GLU A C 1
ATOM 940 O O . GLU A 1 111 ? 13.091 -3.731 -21.291 1.00 79.19 111 GLU A O 1
ATOM 945 N N . GLU A 1 112 ? 14.661 -4.832 -20.134 1.00 75.38 112 GLU A N 1
ATOM 946 C CA . GLU A 1 112 ? 14.284 -6.173 -20.582 1.00 75.38 112 GLU A CA 1
ATOM 947 C C . GLU A 1 112 ? 12.810 -6.460 -20.285 1.00 75.38 112 GLU A C 1
ATOM 949 O O . GLU A 1 112 ? 12.060 -6.889 -21.166 1.00 75.38 112 GLU A O 1
ATOM 954 N N . ALA A 1 113 ? 12.339 -6.117 -19.086 1.00 70.38 113 ALA A N 1
ATOM 955 C CA . ALA A 1 113 ? 10.944 -6.310 -18.728 1.00 70.38 113 ALA A CA 1
ATOM 956 C C . ALA A 1 113 ? 9.972 -5.393 -19.495 1.00 70.38 113 ALA A C 1
ATOM 958 O O . ALA A 1 113 ? 8.825 -5.776 -19.757 1.00 70.38 113 ALA A O 1
ATOM 959 N N . LEU A 1 114 ? 10.405 -4.191 -19.882 1.00 70.06 114 LEU A N 1
ATOM 960 C CA . LEU A 1 114 ? 9.639 -3.294 -20.750 1.00 70.06 114 LEU A CA 1
ATOM 961 C C . LEU A 1 114 ? 9.638 -3.785 -22.211 1.00 70.06 114 LEU A C 1
ATOM 963 O O . LEU A 1 114 ? 8.595 -3.719 -22.868 1.00 70.06 114 LEU A O 1
ATOM 967 N N . HIS A 1 115 ? 10.753 -4.337 -22.701 1.00 67.00 115 HIS A N 1
ATOM 968 C CA . HIS A 1 115 ? 10.912 -4.860 -24.062 1.00 67.00 115 HIS A CA 1
ATOM 969 C C . HIS A 1 115 ? 10.168 -6.184 -24.289 1.00 67.00 115 HIS A C 1
ATOM 971 O O . HIS A 1 115 ? 9.461 -6.315 -25.291 1.00 67.00 115 HIS A O 1
ATOM 977 N N . VAL A 1 116 ? 10.235 -7.143 -23.354 1.00 59.25 116 VAL A N 1
ATOM 978 C CA . VAL A 1 116 ? 9.523 -8.437 -23.453 1.00 59.25 116 VAL A CA 1
ATOM 979 C C . VAL A 1 116 ? 8.008 -8.231 -23.601 1.00 59.25 116 VAL A C 1
ATOM 981 O O . VAL A 1 116 ? 7.341 -8.958 -24.342 1.00 59.25 116 VAL A O 1
ATOM 984 N N . LYS A 1 117 ? 7.443 -7.183 -22.981 1.00 52.78 117 LYS A N 1
ATOM 985 C CA . LYS A 1 117 ? 6.020 -6.825 -23.142 1.00 52.78 117 LYS A CA 1
ATOM 986 C C . LYS A 1 117 ? 5.653 -6.423 -24.574 1.00 52.78 117 LYS A C 1
ATOM 988 O O . LYS A 1 117 ? 4.506 -6.624 -24.969 1.00 52.78 117 LYS A O 1
ATOM 993 N N . HIS A 1 118 ? 6.586 -5.871 -25.350 1.00 53.47 118 HIS A N 1
ATOM 994 C CA . HIS A 1 118 ? 6.334 -5.492 -26.740 1.00 53.47 118 HIS A CA 1
ATOM 995 C C . HIS A 1 118 ? 6.173 -6.720 -27.649 1.00 53.47 118 HIS A C 1
ATOM 997 O O . HIS A 1 118 ? 5.298 -6.718 -28.511 1.00 53.47 118 HIS A O 1
ATOM 1003 N N . GLN A 1 119 ? 6.950 -7.785 -27.415 1.00 49.81 119 GLN A N 1
ATOM 1004 C CA . GLN A 1 119 ? 6.950 -8.988 -28.260 1.00 49.81 119 GLN A CA 1
ATOM 1005 C C . GLN A 1 119 ? 5.713 -9.880 -28.049 1.00 49.81 119 GLN A C 1
ATOM 1007 O O . GLN A 1 119 ? 5.135 -10.373 -29.017 1.00 49.81 119 GLN A O 1
ATOM 1012 N N . VAL A 1 120 ? 5.246 -10.050 -26.803 1.00 49.22 120 VAL A N 1
ATOM 1013 C CA . VAL A 1 120 ? 4.083 -10.915 -26.491 1.00 49.22 120 VAL A CA 1
ATOM 1014 C C . VAL A 1 120 ? 2.763 -10.353 -27.048 1.00 49.22 120 VAL A C 1
ATOM 1016 O O . VAL A 1 120 ? 1.838 -11.113 -27.331 1.00 49.22 120 VAL A O 1
ATOM 1019 N N . MET A 1 121 ? 2.674 -9.037 -27.278 1.00 47.84 121 MET A N 1
ATOM 1020 C CA . MET A 1 121 ? 1.464 -8.359 -27.772 1.00 47.84 121 MET A CA 1
ATOM 1021 C C . MET A 1 121 ? 1.032 -8.788 -29.192 1.00 47.84 121 MET A C 1
ATOM 1023 O O . MET A 1 121 ? -0.084 -8.484 -29.597 1.00 47.84 121 MET A O 1
ATOM 1027 N N . SER A 1 122 ? 1.871 -9.526 -29.928 1.00 50.44 122 SER A N 1
ATOM 1028 C CA . SER A 1 122 ? 1.551 -10.045 -31.269 1.00 50.44 122 SER A CA 1
ATOM 1029 C C . SER A 1 122 ? 0.724 -11.355 -31.259 1.00 50.44 122 SER A C 1
ATOM 1031 O O . SER A 1 122 ? 0.206 -11.785 -32.288 1.00 50.44 122 SER A O 1
ATOM 1033 N N . GLY A 1 123 ? 0.566 -12.023 -30.107 1.00 42.69 123 GLY A N 1
ATOM 1034 C CA . GLY A 1 123 ? -0.049 -13.357 -30.026 1.00 42.69 123 GLY A CA 1
ATOM 1035 C C . GLY A 1 123 ? -1.540 -13.377 -29.657 1.00 42.69 123 GLY A C 1
ATOM 1036 O O . GLY A 1 123 ? -1.898 -13.272 -28.488 1.00 42.69 123 GLY A O 1
ATOM 1037 N N . ASN A 1 124 ? -2.423 -13.630 -30.629 1.00 41.62 124 ASN A N 1
ATOM 1038 C CA . ASN A 1 124 ? -3.867 -13.839 -30.422 1.00 41.62 124 ASN A CA 1
ATOM 1039 C C . ASN A 1 124 ? -4.203 -15.235 -29.837 1.00 41.62 124 ASN A C 1
ATOM 1041 O O . ASN A 1 124 ? -4.611 -16.108 -30.601 1.00 41.62 124 ASN A O 1
ATOM 1045 N N . ARG A 1 125 ? -4.114 -15.488 -28.516 1.00 43.25 125 ARG A N 1
ATOM 1046 C CA . ARG A 1 125 ? -4.806 -16.646 -27.876 1.00 43.25 125 ARG A CA 1
ATOM 1047 C C . ARG A 1 125 ? -5.256 -16.379 -26.421 1.00 43.25 125 ARG A C 1
ATOM 1049 O O . ARG A 1 125 ? -4.428 -16.118 -25.561 1.00 43.25 125 ARG A O 1
ATOM 1056 N N . LEU A 1 126 ? -6.565 -16.599 -26.188 1.00 50.81 126 LEU A N 1
ATOM 1057 C CA . LEU A 1 126 ? -7.354 -16.722 -24.930 1.00 50.81 126 LEU A CA 1
ATOM 1058 C C . LEU A 1 126 ? -8.105 -15.474 -24.385 1.00 50.81 126 LEU A C 1
ATOM 1060 O O . LEU A 1 126 ? -7.566 -14.617 -23.694 1.00 50.81 126 LEU A O 1
ATOM 1064 N N . LYS A 1 127 ? -9.436 -15.464 -24.609 1.00 44.66 127 LYS A N 1
ATOM 1065 C CA . LYS A 1 127 ? -10.420 -14.406 -24.267 1.00 44.66 127 LYS A CA 1
ATOM 1066 C C . LYS A 1 127 ? -10.634 -14.120 -22.769 1.00 44.66 127 LYS A C 1
ATOM 1068 O O . LYS A 1 127 ? -10.974 -12.993 -22.435 1.00 44.66 127 LYS A O 1
ATOM 1073 N N . LEU A 1 128 ? -10.466 -15.093 -21.869 1.00 49.38 128 LEU A N 1
ATOM 1074 C CA . LEU A 1 128 ? -10.625 -14.859 -20.418 1.00 49.38 128 LEU A CA 1
ATOM 1075 C C . LEU A 1 128 ? -9.344 -14.273 -19.801 1.00 49.38 128 LEU A C 1
ATOM 1077 O O . LEU A 1 128 ? -9.393 -13.407 -18.932 1.00 49.38 128 LEU A O 1
ATOM 1081 N N . LEU A 1 129 ? -8.194 -14.673 -20.348 1.00 45.56 129 LEU A N 1
ATOM 1082 C CA . LEU A 1 129 ? -6.899 -14.047 -20.100 1.00 45.56 129 LEU A CA 1
ATOM 1083 C C . LEU A 1 129 ? -6.860 -12.603 -20.631 1.00 45.56 129 LEU A C 1
ATOM 1085 O O . LEU A 1 129 ? -6.171 -11.776 -20.044 1.00 45.56 129 LEU A O 1
ATOM 1089 N N . ASN A 1 130 ? -7.660 -12.254 -21.650 1.00 35.78 130 ASN A N 1
ATOM 1090 C CA . ASN A 1 130 ? -7.712 -10.898 -22.205 1.00 35.78 130 ASN A CA 1
ATOM 1091 C C . ASN A 1 130 ? -8.110 -9.802 -21.211 1.00 35.78 130 ASN A C 1
ATOM 1093 O O . ASN A 1 130 ? -7.627 -8.694 -21.373 1.00 35.78 130 ASN A O 1
ATOM 1097 N N . LEU A 1 131 ? -8.904 -10.045 -20.164 1.00 47.38 131 LEU A N 1
ATOM 1098 C CA . LEU A 1 131 ? -9.206 -8.969 -19.201 1.00 47.38 131 LEU A CA 1
ATOM 1099 C C . LEU A 1 131 ? -7.978 -8.620 -18.335 1.00 47.38 131 LEU A C 1
ATOM 1101 O O . LEU A 1 131 ? -7.723 -7.453 -18.046 1.00 47.38 131 LEU A O 1
ATOM 1105 N N . ILE A 1 132 ? -7.172 -9.632 -17.998 1.00 47.12 132 ILE A N 1
ATOM 1106 C CA . ILE A 1 132 ? -5.891 -9.485 -17.288 1.00 47.12 132 ILE A CA 1
ATOM 1107 C C . ILE A 1 132 ? -4.777 -9.028 -18.258 1.00 47.12 132 ILE A C 1
ATOM 1109 O O . ILE A 1 132 ? -3.826 -8.364 -17.852 1.00 47.12 132 ILE A O 1
ATOM 1113 N N . ILE A 1 133 ? -4.897 -9.321 -19.559 1.00 43.66 133 ILE A N 1
ATOM 1114 C CA . ILE A 1 133 ? -3.965 -8.879 -20.613 1.00 43.66 133 ILE A CA 1
ATOM 1115 C C . ILE A 1 133 ? -4.296 -7.465 -21.132 1.00 43.66 133 ILE A C 1
ATOM 1117 O O . ILE A 1 133 ? -3.383 -6.742 -21.526 1.00 43.66 133 ILE A O 1
ATOM 1121 N N . CYS A 1 134 ? -5.545 -6.994 -21.083 1.00 40.62 134 CYS A N 1
ATOM 1122 C CA . CYS A 1 134 ? -5.917 -5.641 -21.517 1.00 40.62 134 CYS A CA 1
ATOM 1123 C C . CYS A 1 134 ? -5.261 -4.568 -20.634 1.00 40.62 134 CYS A C 1
ATOM 1125 O O . CYS A 1 134 ? -4.813 -3.544 -21.144 1.00 40.62 134 CYS A O 1
ATOM 1127 N N . THR A 1 135 ? -5.080 -4.829 -19.335 1.00 47.12 135 THR A N 1
ATOM 1128 C CA . THR A 1 135 ? -4.242 -3.982 -18.463 1.00 47.12 135 THR A CA 1
ATOM 1129 C C . THR A 1 135 ? -2.740 -4.148 -18.752 1.00 47.12 135 THR A C 1
ATOM 1131 O O . THR A 1 135 ? -1.950 -3.239 -18.490 1.00 47.12 135 THR A O 1
ATOM 1134 N N . ARG A 1 136 ? -2.331 -5.272 -19.361 1.00 47.53 136 ARG A N 1
ATOM 1135 C CA . ARG A 1 136 ? -0.945 -5.592 -19.749 1.00 47.53 136 ARG A CA 1
ATOM 1136 C C . ARG A 1 136 ? -0.483 -4.879 -21.023 1.00 47.53 136 ARG A C 1
ATOM 1138 O O . ARG A 1 136 ? 0.690 -4.517 -21.103 1.00 47.53 136 ARG A O 1
ATOM 1145 N N . SER A 1 137 ? -1.389 -4.607 -21.964 1.00 51.16 137 SER A N 1
ATOM 1146 C CA . SER A 1 137 ? -1.085 -3.935 -23.240 1.00 51.16 137 SER A CA 1
ATOM 1147 C C . SER A 1 137 ? -0.634 -2.474 -23.068 1.00 51.16 137 SER A C 1
ATOM 1149 O O . SER A 1 137 ? 0.295 -2.028 -23.739 1.00 51.16 137 SER A O 1
ATOM 1151 N N . SER A 1 138 ? -1.194 -1.744 -22.095 1.00 55.47 138 SER A N 1
ATOM 1152 C CA . SER A 1 138 ? -0.906 -0.310 -21.904 1.00 55.47 138 SER A CA 1
ATOM 1153 C C . SER A 1 138 ? 0.475 -0.006 -21.294 1.00 55.47 138 SER A C 1
ATOM 1155 O O . SER A 1 138 ? 0.815 1.160 -21.099 1.00 55.47 138 SER A O 1
ATOM 1157 N N . GLY A 1 139 ? 1.277 -1.019 -20.934 1.00 65.81 139 GLY A N 1
ATOM 1158 C CA . GLY A 1 139 ? 2.498 -0.798 -20.144 1.00 65.81 139 GLY A CA 1
ATOM 1159 C C . GLY A 1 139 ? 2.213 -0.186 -18.764 1.00 65.81 139 GLY A C 1
ATOM 1160 O O . GLY A 1 139 ? 3.047 0.553 -18.248 1.00 65.81 139 GLY A O 1
ATOM 1161 N N . ALA A 1 140 ? 1.023 -0.459 -18.216 1.00 76.56 140 ALA A N 1
ATOM 1162 C CA . ALA A 1 140 ? 0.496 0.077 -16.957 1.00 76.56 140 ALA A CA 1
ATOM 1163 C C . ALA A 1 140 ? 0.068 -1.031 -15.973 1.00 76.56 140 ALA A C 1
ATOM 1165 O O . ALA A 1 140 ? -0.648 -0.775 -15.004 1.00 76.56 140 ALA A O 1
ATOM 1166 N N . ALA A 1 141 ? 0.453 -2.280 -16.241 1.00 76.62 141 ALA A N 1
ATOM 1167 C CA . ALA A 1 141 ? -0.053 -3.459 -15.542 1.00 76.62 141 ALA A CA 1
ATOM 1168 C C . ALA A 1 141 ? 0.343 -3.465 -14.065 1.00 76.62 141 ALA A C 1
ATOM 1170 O O . ALA A 1 141 ? -0.477 -3.753 -13.196 1.00 76.62 141 ALA A O 1
ATOM 1171 N N . VAL A 1 142 ? 1.606 -3.129 -13.790 1.00 79.69 142 VAL A N 1
ATOM 1172 C CA . VAL A 1 142 ? 2.151 -3.094 -12.428 1.00 79.69 142 VAL A CA 1
ATOM 1173 C C . VAL A 1 142 ? 1.504 -1.950 -11.656 1.00 79.69 142 VAL A C 1
ATOM 1175 O O . VAL A 1 142 ? 1.096 -2.122 -10.507 1.00 79.69 142 VAL A O 1
ATOM 1178 N N . THR A 1 143 ? 1.336 -0.806 -12.319 1.00 85.88 143 THR A N 1
ATOM 1179 C CA . THR A 1 143 ? 0.658 0.360 -11.746 1.00 85.88 143 THR A CA 1
ATOM 1180 C C . THR A 1 143 ? -0.797 0.041 -11.391 1.00 85.88 143 THR A C 1
ATOM 1182 O O . THR A 1 143 ? -1.252 0.343 -10.288 1.00 85.88 143 THR A O 1
ATOM 1185 N N . PHE A 1 144 ? -1.526 -0.620 -12.294 1.00 86.94 144 PHE A N 1
ATOM 1186 C CA . PHE A 1 144 ? -2.913 -1.026 -12.073 1.00 86.94 144 PHE A CA 1
ATOM 1187 C C . PHE A 1 144 ? -3.039 -2.075 -10.965 1.00 86.94 144 PHE A C 1
ATOM 1189 O O . PHE A 1 144 ? -3.926 -1.971 -10.116 1.00 86.94 144 PHE A O 1
ATOM 1196 N N . LEU A 1 145 ? -2.132 -3.055 -10.928 1.00 85.31 145 LEU A N 1
ATOM 1197 C CA . LEU A 1 145 ? -2.073 -4.049 -9.859 1.00 85.31 145 LEU A CA 1
ATOM 1198 C C . LEU A 1 145 ? -1.875 -3.379 -8.493 1.00 85.31 145 LEU A C 1
ATOM 1200 O O . LEU A 1 145 ? -2.585 -3.694 -7.540 1.00 85.31 145 LEU A O 1
ATOM 1204 N N . TYR A 1 146 ? -0.954 -2.418 -8.404 1.00 89.06 146 TYR A N 1
ATOM 1205 C CA . TYR A 1 146 ? -0.691 -1.680 -7.171 1.00 89.06 146 TYR A CA 1
ATOM 1206 C C . TYR A 1 146 ? -1.901 -0.854 -6.709 1.00 89.06 146 TYR A C 1
ATOM 1208 O O . TYR A 1 146 ? -2.260 -0.885 -5.531 1.00 89.06 146 TYR A O 1
ATOM 1216 N N . ILE A 1 147 ? -2.577 -0.161 -7.633 1.00 92.62 147 ILE A N 1
ATOM 1217 C CA . ILE A 1 147 ? -3.818 0.570 -7.330 1.00 92.62 147 ILE A CA 1
ATOM 1218 C C . ILE A 1 147 ? -4.911 -0.399 -6.860 1.00 92.62 147 ILE A C 1
ATOM 1220 O O . ILE A 1 147 ? -5.570 -0.129 -5.859 1.00 92.62 147 ILE A O 1
ATOM 1224 N N . SER A 1 148 ? -5.060 -1.552 -7.516 1.00 91.19 148 SER A N 1
ATOM 1225 C CA . SER A 1 148 ? -6.039 -2.582 -7.140 1.00 91.19 148 SER A CA 1
ATOM 1226 C C . SER A 1 148 ? -5.791 -3.119 -5.728 1.00 91.19 148 SER A C 1
ATOM 1228 O O . SER A 1 148 ? -6.724 -3.282 -4.947 1.00 91.19 148 SER A O 1
ATOM 1230 N N . VAL A 1 149 ? -4.526 -3.323 -5.356 1.00 91.81 149 VAL A N 1
ATOM 1231 C CA . VAL A 1 149 ? -4.138 -3.717 -3.994 1.00 91.81 149 VAL A CA 1
ATOM 1232 C C . VAL A 1 149 ? -4.445 -2.612 -2.983 1.00 91.81 149 VAL A C 1
ATOM 1234 O O . VAL A 1 149 ? -4.930 -2.909 -1.894 1.00 91.81 149 VAL A O 1
ATOM 1237 N N . LYS A 1 150 ? -4.227 -1.333 -3.317 1.00 94.94 150 LYS A N 1
ATOM 1238 C CA . LYS A 1 150 ? -4.631 -0.223 -2.435 1.00 94.94 150 LYS A CA 1
ATOM 1239 C C . LYS A 1 150 ? -6.142 -0.151 -2.245 1.00 94.94 150 LYS A C 1
ATOM 1241 O O . LYS A 1 150 ? -6.582 0.042 -1.117 1.00 94.94 150 LYS A O 1
ATOM 1246 N N . ILE A 1 151 ? -6.922 -0.366 -3.305 1.00 95.94 151 ILE A N 1
ATOM 1247 C CA . ILE A 1 151 ? -8.382 -0.490 -3.205 1.00 95.94 151 ILE A CA 1
ATOM 1248 C C . ILE A 1 151 ? -8.735 -1.644 -2.265 1.00 95.94 151 ILE A C 1
ATOM 1250 O O . ILE A 1 151 ? -9.572 -1.473 -1.385 1.00 95.94 151 ILE A O 1
ATOM 1254 N N . LEU A 1 152 ? -8.058 -2.787 -2.388 1.00 95.56 152 LEU A N 1
ATOM 1255 C CA . LEU A 1 152 ? -8.273 -3.929 -1.506 1.00 95.56 152 LEU A CA 1
ATOM 1256 C C . LEU A 1 152 ? -7.946 -3.606 -0.037 1.00 95.56 152 LEU A C 1
ATOM 1258 O O . LEU A 1 152 ? -8.715 -3.997 0.834 1.00 95.56 152 LEU A O 1
ATOM 1262 N N . TYR A 1 153 ? -6.879 -2.851 0.260 1.00 96.56 153 TYR A N 1
ATOM 1263 C CA . TYR A 1 153 ? -6.617 -2.345 1.619 1.00 96.56 153 TYR A CA 1
ATOM 1264 C C . TYR A 1 153 ? -7.744 -1.433 2.126 1.00 96.56 153 TYR A C 1
ATOM 1266 O O . TYR A 1 153 ? -8.152 -1.558 3.279 1.00 96.56 153 TYR A O 1
ATOM 1274 N N . THR A 1 154 ? -8.269 -0.544 1.277 1.00 96.12 154 THR A N 1
ATOM 1275 C CA . THR A 1 154 ? -9.386 0.345 1.632 1.00 96.12 154 THR A CA 1
ATOM 1276 C C . THR A 1 154 ? -10.680 -0.431 1.888 1.00 96.12 154 THR A C 1
ATOM 1278 O O . THR A 1 154 ? -11.364 -0.178 2.875 1.00 96.12 154 THR A O 1
ATOM 1281 N N . VAL A 1 155 ? -11.014 -1.407 1.041 1.00 96.31 155 VAL A N 1
ATOM 1282 C CA . VAL A 1 155 ? -12.191 -2.269 1.232 1.00 96.31 155 VAL A CA 1
ATOM 1283 C C . VAL A 1 155 ? -12.042 -3.107 2.497 1.00 96.31 155 VAL A C 1
ATOM 1285 O O . VAL A 1 155 ? -12.989 -3.214 3.272 1.00 96.31 155 VAL A O 1
ATOM 1288 N N . ASN A 1 156 ? -10.848 -3.653 2.732 1.00 96.75 156 ASN A N 1
ATOM 1289 C CA . ASN A 1 156 ? -10.541 -4.432 3.922 1.00 96.75 156 ASN A CA 1
ATOM 1290 C C . ASN A 1 156 ? -10.801 -3.615 5.184 1.00 96.75 156 ASN A C 1
ATOM 1292 O O . ASN A 1 156 ? -11.620 -4.027 5.992 1.00 96.75 156 ASN A O 1
ATOM 1296 N N . ILE A 1 157 ? -10.223 -2.418 5.318 1.00 96.31 157 ILE A N 1
ATOM 1297 C CA . ILE A 1 157 ? -10.406 -1.641 6.548 1.00 96.31 157 ILE A CA 1
ATOM 1298 C C . ILE A 1 157 ? -11.855 -1.201 6.789 1.00 96.31 157 ILE A C 1
ATOM 1300 O O . ILE A 1 157 ? -12.314 -1.206 7.928 1.00 96.31 157 ILE A O 1
ATOM 1304 N N . VAL A 1 158 ? -12.610 -0.895 5.730 1.00 93.50 158 VAL A N 1
ATOM 1305 C CA . VAL A 1 158 ? -14.056 -0.641 5.847 1.00 93.50 158 VAL A CA 1
ATOM 1306 C C . VAL A 1 158 ? -14.790 -1.899 6.324 1.00 93.50 158 VAL A C 1
ATOM 1308 O O . VAL A 1 158 ? -15.645 -1.817 7.207 1.00 93.50 158 VAL A O 1
ATOM 1311 N N . GLY A 1 159 ? -14.424 -3.065 5.788 1.00 93.75 159 GLY A N 1
ATOM 1312 C CA . GLY A 1 159 ? -14.929 -4.362 6.234 1.00 93.75 159 GLY A CA 1
ATOM 1313 C C . GLY A 1 159 ? -14.611 -4.654 7.701 1.00 93.75 159 GLY A C 1
ATOM 1314 O O . GLY A 1 159 ? -15.480 -5.142 8.411 1.00 93.75 159 GLY A O 1
ATOM 1315 N N . GLN A 1 160 ? -13.424 -4.287 8.183 1.00 94.69 160 GLN A N 1
ATOM 1316 C CA . GLN A 1 160 ? -12.999 -4.482 9.577 1.00 94.69 160 GLN A CA 1
ATOM 1317 C C . GLN A 1 160 ? -13.805 -3.611 10.542 1.00 94.69 160 GLN A C 1
ATOM 1319 O O . GLN A 1 160 ? -14.248 -4.086 11.581 1.00 94.69 160 GLN A O 1
ATOM 1324 N N . ILE A 1 161 ? -14.094 -2.358 10.173 1.00 92.31 161 ILE A N 1
ATOM 1325 C CA . ILE A 1 161 ? -14.993 -1.493 10.956 1.00 92.31 161 ILE A CA 1
ATOM 1326 C C . ILE A 1 161 ? -16.392 -2.120 11.054 1.00 92.31 161 ILE A C 1
ATOM 1328 O O . ILE A 1 161 ? -17.020 -2.090 12.114 1.00 92.31 161 ILE A O 1
ATOM 1332 N N . PHE A 1 162 ? -16.893 -2.702 9.960 1.00 90.75 162 PHE A N 1
ATOM 1333 C CA . PHE A 1 162 ? -18.184 -3.389 9.957 1.00 90.75 162 PHE A CA 1
ATOM 1334 C C . PHE A 1 162 ? -18.164 -4.675 10.795 1.00 90.75 162 PHE A C 1
ATOM 1336 O O . PHE A 1 162 ? -19.101 -4.917 11.558 1.00 90.75 162 PHE A O 1
ATOM 1343 N N . LEU A 1 163 ? -17.095 -5.467 10.688 1.00 91.69 163 LEU A N 1
ATOM 1344 C CA . LEU A 1 163 ? -16.888 -6.693 11.456 1.00 91.69 163 LEU A CA 1
ATOM 1345 C C . LEU A 1 163 ? -16.846 -6.382 12.955 1.00 91.69 163 LEU A C 1
ATOM 1347 O O . LEU A 1 163 ? -17.620 -6.970 13.707 1.00 91.69 163 LEU A O 1
ATOM 1351 N N . LEU A 1 164 ? -16.057 -5.388 13.368 1.00 91.31 164 LEU A N 1
ATOM 1352 C CA . LEU A 1 164 ? -15.946 -4.952 14.759 1.00 91.31 164 LEU A CA 1
ATOM 1353 C C . LEU A 1 164 ? -17.294 -4.474 15.325 1.00 91.31 164 LEU A C 1
ATOM 1355 O O . LEU A 1 164 ? -17.692 -4.880 16.415 1.00 91.31 164 LEU A O 1
ATOM 1359 N N . ASN A 1 165 ? -18.036 -3.649 14.577 1.00 88.44 165 ASN A N 1
ATOM 1360 C CA . ASN A 1 165 ? -19.365 -3.189 15.004 1.00 88.44 165 ASN A CA 1
ATOM 1361 C C . ASN A 1 165 ? -20.364 -4.352 15.133 1.00 88.44 165 ASN A C 1
ATOM 1363 O O . ASN A 1 165 ? -21.160 -4.378 16.072 1.00 88.44 165 ASN A O 1
ATOM 1367 N N . THR A 1 166 ? -20.309 -5.317 14.208 1.00 86.31 166 THR A N 1
ATOM 1368 C CA . THR A 1 166 ? -21.160 -6.516 14.236 1.00 86.31 166 THR A CA 1
ATOM 1369 C C . THR A 1 166 ? -20.813 -7.403 15.431 1.00 86.31 166 THR A C 1
ATOM 1371 O O . THR A 1 166 ? -21.712 -7.874 16.123 1.00 86.31 166 THR A O 1
ATOM 1374 N N . PHE A 1 167 ? -19.522 -7.584 15.716 1.00 87.38 167 PHE A N 1
ATOM 1375 C CA . PHE A 1 167 ? -19.030 -8.377 16.840 1.00 87.38 167 PHE A CA 1
ATOM 1376 C C . PHE A 1 167 ? -19.440 -7.801 18.201 1.00 87.38 167 PHE A C 1
ATOM 1378 O O . PHE A 1 167 ? -19.864 -8.541 19.085 1.00 87.38 167 PHE A O 1
ATOM 1385 N N . LEU A 1 168 ? -19.386 -6.476 18.352 1.00 83.69 168 LEU A N 1
ATOM 1386 C CA . LEU A 1 168 ? -19.825 -5.786 19.569 1.00 83.69 168 LEU A CA 1
ATOM 1387 C C . LEU A 1 168 ? -21.355 -5.788 19.750 1.00 83.69 168 LEU A C 1
ATOM 1389 O O . LEU A 1 168 ? -21.851 -5.299 20.763 1.00 83.69 168 LEU A O 1
ATOM 1393 N N . GLY A 1 169 ? -22.119 -6.299 18.777 1.00 75.00 169 GLY A N 1
ATOM 1394 C CA . GLY A 1 169 ? -23.579 -6.396 18.843 1.00 75.00 169 GLY A CA 1
ATOM 1395 C C . GLY A 1 169 ? -24.304 -5.046 18.850 1.00 75.00 169 GLY A C 1
ATOM 1396 O O . GLY A 1 169 ? -25.510 -4.993 19.099 1.00 75.00 169 GLY A O 1
ATOM 1397 N N . ASN A 1 170 ? -23.606 -3.938 18.582 1.00 68.75 170 ASN A N 1
ATOM 1398 C CA . ASN A 1 170 ? -24.227 -2.621 18.569 1.00 68.75 170 ASN A CA 1
ATOM 1399 C C . ASN A 1 170 ? -24.862 -2.347 17.200 1.00 68.75 170 ASN A C 1
ATOM 1401 O O . ASN A 1 170 ? -24.194 -2.376 16.169 1.00 68.75 170 ASN A O 1
ATOM 1405 N N . ARG A 1 171 ? -26.155 -2.001 17.181 1.00 65.31 171 ARG A N 1
ATOM 1406 C CA . ARG A 1 171 ? -26.847 -1.579 15.946 1.00 65.31 171 ARG A CA 1
ATOM 1407 C C . ARG A 1 171 ? -26.374 -0.223 15.427 1.00 65.31 171 ARG A C 1
ATOM 1409 O O . ARG A 1 171 ? -26.628 0.130 14.276 1.00 65.31 171 ARG A O 1
ATOM 1416 N N . SER A 1 172 ? -25.723 0.562 16.274 1.00 71.19 172 SER A N 1
ATOM 1417 C CA . SER A 1 172 ? -25.318 1.914 15.927 1.00 71.19 172 SER A CA 1
ATOM 1418 C C . SER A 1 172 ? -23.987 1.920 15.187 1.00 71.19 172 SER A C 1
ATOM 1420 O O . SER A 1 172 ? -22.998 1.379 15.668 1.00 71.19 172 SER A O 1
ATOM 1422 N N . LYS A 1 173 ? -23.933 2.633 14.055 1.00 70.88 173 LYS A N 1
ATOM 1423 C CA . LYS A 1 173 ? -22.703 2.815 13.255 1.00 70.88 173 LYS A CA 1
ATOM 1424 C C . LYS A 1 173 ? -21.543 3.445 14.048 1.00 70.88 173 LYS A C 1
ATOM 1426 O O . LYS A 1 173 ? -20.385 3.281 13.676 1.00 70.88 173 LYS A O 1
ATOM 1431 N N . TRP A 1 174 ? -21.860 4.170 15.122 1.00 79.19 174 TRP A N 1
ATOM 1432 C CA . TRP A 1 174 ? -20.940 5.001 15.901 1.00 79.19 174 TRP A CA 1
ATOM 1433 C C . TRP A 1 174 ? -20.727 4.460 17.319 1.00 79.19 174 TRP A C 1
ATOM 1435 O O . TRP A 1 174 ? -20.969 5.168 18.295 1.00 79.19 174 TRP A O 1
ATOM 1445 N N . TYR A 1 175 ? -20.295 3.201 17.439 1.00 78.19 175 TYR A N 1
ATOM 1446 C CA . TYR A 1 175 ? -20.045 2.565 18.738 1.00 78.19 175 TYR A CA 1
ATOM 1447 C C . TYR A 1 175 ? -19.137 3.410 19.648 1.00 78.19 175 TYR A C 1
ATOM 1449 O O . TYR A 1 175 ? -19.527 3.715 20.774 1.00 78.19 175 TYR A O 1
ATOM 1457 N N . GLY A 1 176 ? -17.984 3.871 19.146 1.00 77.62 176 GLY A N 1
ATOM 1458 C CA . GLY A 1 176 ? -17.019 4.624 19.955 1.00 77.62 176 GLY A CA 1
ATOM 1459 C C . GLY A 1 176 ? -17.583 5.911 20.566 1.00 77.62 176 GLY A C 1
ATOM 1460 O O . GLY A 1 176 ? -17.321 6.203 21.729 1.00 77.62 176 GLY A O 1
ATOM 1461 N N . LEU A 1 177 ? -18.418 6.656 19.829 1.00 78.62 177 LEU A N 1
ATOM 1462 C CA . LEU A 1 177 ? -19.033 7.887 20.345 1.00 78.62 177 LEU A CA 1
ATOM 1463 C C . LEU A 1 177 ? -20.103 7.602 21.406 1.00 78.62 177 LEU A C 1
ATOM 1465 O O . LEU A 1 177 ? -20.255 8.377 22.346 1.00 78.62 177 LEU A O 1
ATOM 1469 N N . GLN A 1 178 ? -20.841 6.500 21.273 1.00 76.19 178 GLN A N 1
ATOM 1470 C CA . GLN A 1 178 ? -21.885 6.146 22.236 1.00 76.19 178 GLN A CA 1
ATOM 1471 C C . GLN A 1 178 ? -21.312 5.746 23.587 1.00 76.19 178 GLN A C 1
ATOM 1473 O O . GLN A 1 178 ? -21.846 6.144 24.619 1.00 76.19 178 GLN A O 1
ATOM 1478 N N . VAL A 1 179 ? -20.208 5.001 23.585 1.00 72.94 179 VAL A N 1
ATOM 1479 C CA . VAL A 1 179 ? -19.552 4.595 24.830 1.00 72.94 179 VAL A CA 1
ATOM 1480 C C . VAL A 1 179 ? -18.907 5.789 25.537 1.00 72.94 179 VAL A C 1
ATOM 1482 O O . VAL A 1 179 ? -18.925 5.845 26.760 1.00 72.94 179 VAL A O 1
ATOM 1485 N N . LEU A 1 180 ? -18.406 6.787 24.797 1.00 71.94 180 LEU A N 1
ATOM 1486 C CA . LEU A 1 180 ? -17.924 8.038 25.399 1.00 71.94 180 LEU A CA 1
ATOM 1487 C C . LEU A 1 180 ? -19.049 8.874 26.031 1.00 71.94 180 LEU A C 1
ATOM 1489 O O . LEU A 1 180 ? -18.809 9.566 27.017 1.00 71.94 180 LEU A O 1
ATOM 1493 N N . GLY A 1 181 ? -20.260 8.832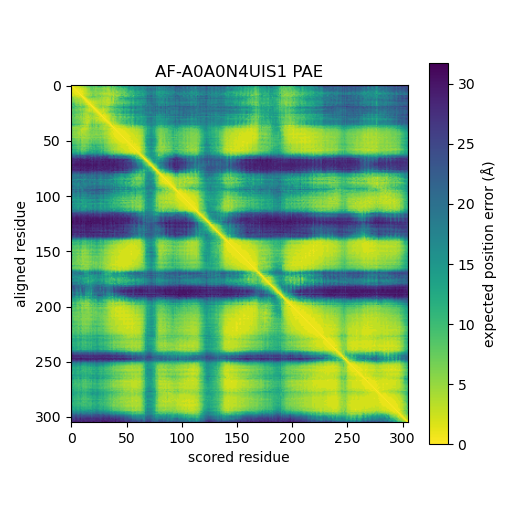 25.465 1.00 69.81 181 GLY A N 1
ATOM 1494 C CA . GLY A 1 181 ? -21.411 9.585 25.973 1.00 69.81 181 GLY A CA 1
ATOM 1495 C C . GLY A 1 181 ? -22.110 8.941 27.174 1.00 69.81 181 GLY A C 1
ATOM 1496 O O . GLY A 1 181 ? -22.728 9.647 27.969 1.00 69.81 181 GLY A O 1
ATOM 1497 N N . ASN A 1 182 ? -22.012 7.618 27.330 1.00 67.25 182 ASN A N 1
ATOM 1498 C CA . ASN A 1 182 ? -22.702 6.883 28.386 1.00 67.25 182 ASN A CA 1
ATOM 1499 C C . ASN A 1 182 ? -21.782 6.627 29.587 1.00 67.25 182 ASN A C 1
ATOM 1501 O O . ASN A 1 182 ? -20.863 5.813 29.532 1.00 67.25 182 ASN A O 1
ATOM 1505 N N . VAL A 1 183 ? -22.078 7.263 30.725 1.00 61.41 183 VAL A N 1
ATOM 1506 C CA . VAL A 1 183 ? -21.468 6.896 32.012 1.00 61.41 183 VAL A CA 1
ATOM 1507 C C . VAL A 1 183 ? -22.061 5.559 32.465 1.00 61.41 183 VAL A C 1
ATOM 1509 O O . VAL A 1 183 ? -23.126 5.511 33.082 1.00 61.41 183 VAL A O 1
ATOM 1512 N N . HIS A 1 184 ? -21.389 4.451 32.154 1.00 57.06 184 HIS A N 1
ATOM 1513 C CA . HIS A 1 184 ? -21.788 3.134 32.644 1.00 57.06 184 HIS A CA 1
ATOM 1514 C C . HIS A 1 184 ? -21.493 3.021 34.150 1.00 57.06 184 HIS A C 1
ATOM 1516 O O . HIS A 1 184 ? -20.349 2.872 34.575 1.00 57.06 184 HIS A O 1
ATOM 1522 N N . ARG A 1 185 ? -22.536 3.093 34.989 1.00 48.31 185 ARG A N 1
ATOM 1523 C CA . ARG A 1 185 ? -22.441 2.707 36.406 1.00 48.31 185 ARG A CA 1
ATOM 1524 C C . ARG A 1 185 ? -22.440 1.181 36.485 1.00 48.31 185 ARG A C 1
ATOM 1526 O O . ARG A 1 185 ? -23.496 0.560 36.427 1.00 48.31 185 ARG A O 1
ATOM 1533 N N . HIS A 1 186 ? -21.259 0.579 36.560 1.00 48.03 186 HIS A N 1
ATOM 1534 C CA . HIS A 1 186 ? -21.114 -0.867 36.712 1.00 48.03 186 HIS A CA 1
ATOM 1535 C C . HIS A 1 186 ? -21.457 -1.298 38.140 1.00 48.03 186 HIS A C 1
ATOM 1537 O O . HIS A 1 186 ? -20.783 -0.870 39.071 1.00 48.03 186 HIS A O 1
ATOM 1543 N N . THR A 1 187 ? -22.428 -2.198 38.303 1.00 45.56 187 THR A N 1
ATOM 1544 C CA . THR A 1 187 ? -22.586 -3.027 39.511 1.00 45.56 187 THR A CA 1
ATOM 1545 C C . THR A 1 187 ? -23.051 -4.418 39.100 1.00 45.56 187 THR A C 1
ATOM 1547 O O . THR A 1 187 ? -24.128 -4.553 38.532 1.00 45.56 187 THR A O 1
ATOM 1550 N N . VAL A 1 188 ? -22.231 -5.451 39.309 1.00 51.47 188 VAL A N 1
ATOM 1551 C CA . VAL A 1 188 ? -22.522 -6.830 38.870 1.00 51.47 188 VAL A CA 1
ATOM 1552 C C . VAL A 1 188 ? -21.976 -7.827 39.897 1.00 51.47 188 VAL A C 1
ATOM 1554 O O . VAL A 1 188 ? -20.978 -7.539 40.551 1.00 51.47 188 VAL A O 1
ATOM 1557 N N . GLN A 1 189 ? -22.612 -8.999 40.026 1.00 52.44 189 GLN A N 1
ATOM 1558 C CA . GLN A 1 189 ? -22.243 -10.061 40.982 1.00 52.44 189 GLN A CA 1
ATOM 1559 C C . GLN A 1 189 ? -20.814 -10.612 40.793 1.00 52.44 189 GLN A C 1
ATOM 1561 O O . GLN A 1 189 ? -20.161 -10.915 41.786 1.00 52.44 189 GLN A O 1
ATOM 1566 N N . CYS A 1 190 ? -20.320 -10.706 39.549 1.00 60.97 190 CYS A N 1
ATOM 1567 C CA . CYS A 1 190 ? -18.903 -10.931 39.240 1.00 60.97 190 CYS A CA 1
ATOM 1568 C C . CYS A 1 190 ? -18.387 -9.743 38.413 1.00 60.97 190 CYS A C 1
ATOM 1570 O O . CYS A 1 190 ? -18.888 -9.502 37.313 1.00 60.97 190 CYS A O 1
ATOM 1572 N N . VAL A 1 191 ? -17.370 -9.024 38.890 1.00 61.84 191 VAL A N 1
ATOM 1573 C CA . VAL A 1 191 ? -16.612 -8.080 38.054 1.00 61.84 191 VAL A CA 1
ATOM 1574 C C . VAL A 1 191 ? -15.393 -8.821 37.530 1.00 61.84 191 VAL A C 1
ATOM 1576 O O . VAL A 1 191 ? -14.391 -8.945 38.228 1.00 61.84 191 VAL A O 1
ATOM 1579 N N . LEU A 1 192 ? -15.468 -9.335 36.303 1.00 67.75 192 LEU A N 1
ATOM 1580 C CA . LEU A 1 192 ? -14.283 -9.890 35.665 1.00 67.75 192 LEU A CA 1
ATOM 1581 C C . LEU A 1 192 ? -13.488 -8.747 35.027 1.00 67.75 192 LEU A C 1
ATOM 1583 O O . LEU A 1 192 ? -13.935 -8.144 34.049 1.00 67.75 192 LEU A O 1
ATOM 1587 N N . MET A 1 193 ? -12.307 -8.444 35.575 1.00 73.44 193 MET A N 1
ATOM 1588 C CA . MET A 1 193 ? -11.456 -7.342 35.099 1.00 73.44 193 MET A CA 1
ATOM 1589 C C . MET A 1 193 ? -11.155 -7.433 33.591 1.00 73.44 193 MET A C 1
ATOM 1591 O O . MET A 1 193 ? -10.998 -6.415 32.925 1.00 73.44 193 MET A O 1
ATOM 1595 N N . ILE A 1 194 ? -11.134 -8.635 33.006 1.00 75.44 194 ILE A N 1
ATOM 1596 C CA . ILE A 1 194 ? -10.913 -8.809 31.563 1.00 75.44 194 ILE A CA 1
ATOM 1597 C C . ILE A 1 194 ? -11.969 -8.095 30.701 1.00 75.44 194 ILE A C 1
ATOM 1599 O O . ILE A 1 194 ? -11.645 -7.597 29.625 1.00 75.44 194 ILE A O 1
ATOM 1603 N N . ASN A 1 195 ? -13.213 -7.979 31.177 1.00 73.62 195 ASN A N 1
ATOM 1604 C CA . ASN A 1 195 ? -14.300 -7.364 30.415 1.00 73.62 195 ASN A CA 1
ATOM 1605 C C . ASN A 1 195 ? -14.102 -5.849 30.292 1.00 73.62 195 ASN A C 1
ATOM 1607 O O . ASN A 1 195 ? -14.267 -5.302 29.200 1.00 73.62 195 ASN A O 1
ATOM 1611 N N . MET A 1 196 ? -13.678 -5.187 31.380 1.00 77.38 196 MET A N 1
ATOM 1612 C CA . MET A 1 196 ? -13.362 -3.753 31.356 1.00 77.38 196 MET A CA 1
ATOM 1613 C C . MET A 1 196 ? -12.126 -3.460 30.500 1.00 77.38 196 MET A C 1
ATOM 1615 O O . MET A 1 196 ? -12.119 -2.469 29.774 1.00 77.38 196 MET A O 1
ATOM 1619 N N . PHE A 1 197 ? -11.110 -4.332 30.514 1.00 84.19 197 PHE A N 1
ATOM 1620 C CA . PHE A 1 197 ? -9.945 -4.184 29.637 1.00 84.19 197 PHE A CA 1
ATOM 1621 C C . PHE A 1 197 ? -10.319 -4.334 28.159 1.00 84.19 197 PHE A C 1
ATOM 1623 O O . PHE A 1 197 ? -9.955 -3.481 27.350 1.00 84.19 197 PHE A O 1
ATOM 1630 N N . ASN A 1 198 ? -11.093 -5.366 27.814 1.00 84.62 198 ASN A N 1
ATOM 1631 C CA . ASN A 1 198 ? -11.548 -5.604 26.446 1.00 84.62 198 ASN A CA 1
ATOM 1632 C C . ASN A 1 198 ? -12.348 -4.419 25.892 1.00 84.62 198 ASN A C 1
ATOM 1634 O O . ASN A 1 198 ? -12.110 -4.004 24.762 1.00 84.62 198 ASN A O 1
ATOM 1638 N N . GLU A 1 199 ? -13.244 -3.823 26.684 1.00 82.69 199 GLU A N 1
ATOM 1639 C CA . GLU A 1 199 ? -13.986 -2.623 26.273 1.00 82.69 199 GLU A CA 1
ATOM 1640 C C . GLU A 1 199 ? -13.040 -1.479 25.869 1.00 82.69 199 GLU A C 1
ATOM 1642 O O . GLU A 1 199 ? -13.208 -0.883 24.806 1.00 82.69 199 GLU A O 1
ATOM 1647 N N . LYS A 1 200 ? -11.994 -1.201 26.662 1.00 87.38 200 LYS A N 1
ATOM 1648 C CA . LYS A 1 200 ? -11.030 -0.134 26.336 1.00 87.38 200 LYS A CA 1
ATOM 1649 C C . LYS A 1 200 ? -10.188 -0.464 25.105 1.00 87.38 200 LYS A C 1
ATOM 1651 O O . LYS A 1 200 ? -9.948 0.426 24.290 1.00 87.38 200 LYS A O 1
ATOM 1656 N N . ILE A 1 201 ? -9.796 -1.728 24.936 1.00 90.38 201 ILE A N 1
ATOM 1657 C CA . ILE A 1 201 ? -9.073 -2.195 23.745 1.00 90.38 201 ILE A CA 1
ATOM 1658 C C . ILE A 1 201 ? -9.933 -2.005 22.490 1.00 90.38 201 ILE A C 1
ATOM 1660 O O . ILE A 1 201 ? -9.454 -1.436 21.512 1.00 90.38 201 ILE A O 1
ATOM 1664 N N . PHE A 1 202 ? -11.206 -2.405 22.513 1.00 90.00 202 PHE A N 1
ATOM 1665 C CA . PHE A 1 202 ? -12.094 -2.254 21.358 1.00 90.00 202 PHE A CA 1
ATOM 1666 C C . PHE A 1 202 ? -12.410 -0.797 21.028 1.00 9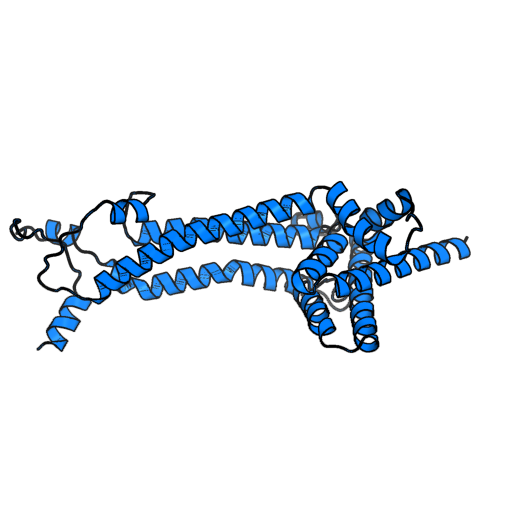0.00 202 PHE A C 1
ATOM 1668 O O . PHE A 1 202 ? -12.453 -0.446 19.851 1.00 90.00 202 PHE A O 1
ATOM 1675 N N . LEU A 1 203 ? -12.563 0.074 22.030 1.00 88.94 203 LEU A N 1
ATOM 1676 C CA . LEU A 1 203 ? -12.685 1.516 21.794 1.00 88.94 203 LEU A CA 1
ATOM 1677 C C . LEU A 1 203 ? -11.441 2.077 21.105 1.00 88.94 203 LEU A C 1
ATOM 1679 O O . LEU A 1 203 ? -11.562 2.817 20.130 1.00 88.94 203 LEU A O 1
ATOM 1683 N N . PHE A 1 204 ? -10.251 1.701 21.579 1.00 92.81 204 PHE A N 1
ATOM 1684 C CA . PHE A 1 204 ? -8.998 2.106 20.954 1.00 92.81 204 PHE A CA 1
ATOM 1685 C C . PHE A 1 204 ? -8.898 1.604 19.506 1.00 92.81 204 PHE A C 1
ATOM 1687 O O . PHE A 1 204 ? -8.637 2.403 18.607 1.00 92.81 204 PHE A O 1
ATOM 1694 N N . LEU A 1 205 ? -9.168 0.314 19.265 1.00 92.88 205 LEU A N 1
ATOM 1695 C CA . LEU A 1 205 ? -9.167 -0.282 17.924 1.00 92.88 205 LEU A CA 1
ATOM 1696 C C . LEU A 1 205 ? -10.156 0.416 16.988 1.00 92.88 205 LEU A C 1
ATOM 1698 O O . LEU A 1 205 ? -9.817 0.700 15.842 1.00 92.88 205 LEU A O 1
ATOM 1702 N N . TRP A 1 206 ? -11.344 0.761 17.485 1.00 91.75 206 TRP A N 1
ATOM 1703 C CA . TRP A 1 206 ? -12.361 1.465 16.714 1.00 91.75 206 TRP A CA 1
ATOM 1704 C C . TRP A 1 206 ? -11.846 2.820 16.208 1.00 91.75 206 TRP A C 1
ATOM 1706 O O . TRP A 1 206 ? -11.863 3.066 15.002 1.00 91.75 206 TRP A O 1
ATOM 1716 N N . PHE A 1 207 ? -11.304 3.673 17.087 1.00 92.69 207 PHE A N 1
ATOM 1717 C CA . PHE A 1 207 ? -10.713 4.956 16.671 1.00 92.69 207 PHE A CA 1
ATOM 1718 C C . PHE A 1 207 ? -9.494 4.766 15.762 1.00 92.69 207 PHE A C 1
ATOM 1720 O O . PHE A 1 207 ? -9.338 5.480 14.768 1.00 92.69 207 PHE A O 1
ATOM 1727 N N . TRP A 1 208 ? -8.651 3.780 16.070 1.00 94.88 208 TRP A N 1
ATOM 1728 C CA . TRP A 1 208 ? -7.476 3.447 15.273 1.00 94.88 208 TRP A CA 1
ATOM 1729 C C . TRP A 1 208 ? -7.841 3.059 13.835 1.00 94.88 208 TRP A C 1
ATOM 1731 O O . TRP A 1 208 ? -7.209 3.537 12.891 1.00 94.88 208 TRP A O 1
ATOM 1741 N N . TYR A 1 209 ? -8.894 2.262 13.636 1.00 94.69 209 TYR A N 1
ATOM 1742 C CA . TYR A 1 209 ? -9.358 1.878 12.303 1.00 94.69 209 TYR A CA 1
ATOM 1743 C C . TYR A 1 209 ? -9.847 3.069 11.484 1.00 94.69 209 TYR A C 1
ATOM 1745 O O . TYR A 1 209 ? -9.562 3.123 10.290 1.00 94.69 209 TYR A O 1
ATOM 1753 N N . PHE A 1 210 ? -10.496 4.063 12.095 1.00 94.00 210 PHE A N 1
ATOM 1754 C CA . PHE A 1 210 ? -10.858 5.294 11.384 1.00 94.00 210 PHE A CA 1
ATOM 1755 C C . PHE A 1 210 ? -9.633 6.115 10.967 1.00 94.00 210 PHE A C 1
ATOM 1757 O O . PHE A 1 210 ? -9.579 6.591 9.830 1.00 94.00 210 PHE A O 1
ATOM 1764 N N . LEU A 1 211 ? -8.629 6.249 11.840 1.00 95.75 211 LEU A N 1
ATOM 1765 C CA . LEU A 1 211 ? -7.380 6.943 11.503 1.00 95.75 211 LEU A CA 1
ATOM 1766 C C . LEU A 1 211 ? -6.641 6.240 10.356 1.00 95.75 211 LEU A C 1
ATOM 1768 O O . LEU A 1 211 ? -6.238 6.880 9.381 1.00 95.75 211 LEU A O 1
ATOM 1772 N N . LEU A 1 212 ? -6.518 4.915 10.434 1.00 96.31 212 LEU A N 1
ATOM 1773 C CA . LEU A 1 212 ? -5.883 4.107 9.398 1.00 96.31 212 LEU A CA 1
ATOM 1774 C C . LEU A 1 212 ? -6.696 4.116 8.089 1.00 96.31 212 LEU A C 1
ATOM 1776 O O . LEU A 1 212 ? -6.110 4.180 7.006 1.00 96.31 212 LEU A O 1
ATOM 1780 N N . ALA A 1 213 ? -8.031 4.135 8.152 1.00 96.19 213 A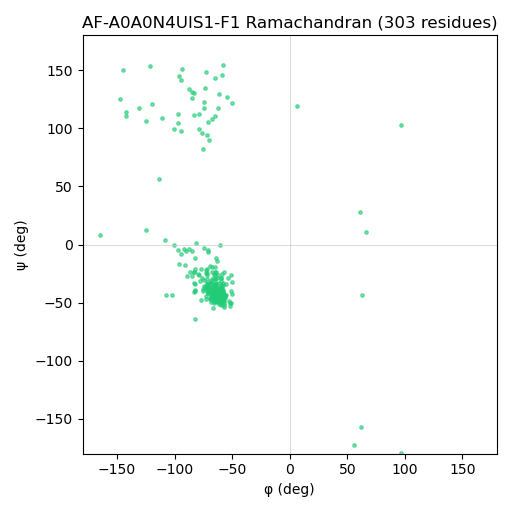LA A N 1
ATOM 1781 C CA . ALA A 1 213 ? -8.892 4.293 6.979 1.00 96.19 213 ALA A CA 1
ATOM 1782 C C . ALA A 1 213 ? -8.655 5.647 6.296 1.00 96.19 213 ALA A C 1
ATOM 1784 O O . ALA A 1 213 ? -8.445 5.696 5.086 1.00 96.19 213 ALA A O 1
ATOM 1785 N N . GLY A 1 214 ? -8.589 6.737 7.066 1.00 96.75 214 GLY A N 1
ATOM 1786 C CA . GLY A 1 214 ? -8.254 8.061 6.541 1.00 96.75 214 GLY A CA 1
ATOM 1787 C C . GLY A 1 214 ? -6.895 8.076 5.833 1.00 96.75 214 GLY A C 1
ATOM 1788 O O . GLY A 1 214 ? -6.800 8.486 4.676 1.00 96.75 214 GLY A O 1
ATOM 1789 N N . ALA A 1 215 ? -5.849 7.554 6.480 1.00 97.25 215 ALA A N 1
ATOM 1790 C CA . ALA A 1 215 ? -4.505 7.499 5.904 1.00 97.25 215 ALA A CA 1
ATOM 1791 C C . ALA A 1 215 ? -4.434 6.642 4.623 1.00 97.25 215 ALA A C 1
ATOM 1793 O O . ALA A 1 215 ? -3.812 7.041 3.632 1.00 97.25 215 ALA A O 1
ATOM 1794 N N . THR A 1 216 ? -5.089 5.478 4.610 1.00 96.38 216 THR A N 1
ATOM 1795 C CA . THR A 1 216 ? -5.106 4.573 3.447 1.00 96.38 216 THR A CA 1
ATOM 1796 C C . THR A 1 216 ? -5.884 5.156 2.270 1.00 96.38 216 THR A C 1
ATOM 1798 O O . THR A 1 216 ? -5.403 5.075 1.139 1.00 96.38 216 THR A O 1
ATOM 1801 N N . ILE A 1 217 ? -7.023 5.808 2.518 1.00 97.62 217 ILE A N 1
ATOM 1802 C CA . ILE A 1 217 ? -7.821 6.495 1.494 1.00 97.62 217 ILE A CA 1
ATOM 1803 C C . ILE A 1 217 ? -7.043 7.673 0.896 1.00 97.62 217 ILE A C 1
ATOM 1805 O O . ILE A 1 217 ? -6.934 7.776 -0.328 1.00 97.62 217 ILE A O 1
ATOM 1809 N N . CYS A 1 218 ? -6.432 8.521 1.730 1.00 97.75 218 CYS A N 1
ATOM 1810 C CA . CYS A 1 218 ? -5.568 9.609 1.262 1.00 97.75 218 CYS A CA 1
ATOM 1811 C C . CYS A 1 218 ? -4.420 9.077 0.395 1.00 97.75 218 CYS A C 1
ATOM 1813 O O . CYS A 1 218 ? -4.140 9.619 -0.676 1.00 97.75 218 CYS A O 1
ATOM 1815 N N . SER A 1 219 ? -3.793 7.972 0.814 1.00 96.12 219 SER A N 1
ATOM 1816 C CA . SER A 1 219 ? -2.762 7.300 0.023 1.00 96.12 219 SER A CA 1
ATOM 1817 C C . SER A 1 219 ? -3.306 6.797 -1.319 1.00 96.12 219 SER A C 1
ATOM 1819 O O . SER A 1 219 ? -2.679 7.025 -2.350 1.00 96.12 219 SER A O 1
ATOM 1821 N N . LEU A 1 220 ? -4.469 6.139 -1.341 1.00 96.62 220 LEU A N 1
ATOM 1822 C CA . LEU A 1 220 ? -5.098 5.643 -2.567 1.00 96.62 220 LEU A CA 1
ATOM 1823 C C . LEU A 1 220 ? -5.329 6.776 -3.573 1.00 96.62 220 LEU A C 1
ATOM 1825 O O . LEU A 1 220 ? -4.877 6.676 -4.714 1.00 96.62 220 LEU A O 1
ATOM 1829 N N . PHE A 1 221 ? -5.963 7.870 -3.149 1.00 97.75 221 PHE A N 1
ATOM 1830 C CA . PHE A 1 221 ? -6.232 9.008 -4.028 1.00 97.75 221 PHE A CA 1
ATOM 1831 C C . PHE A 1 221 ? -4.958 9.689 -4.520 1.00 97.75 221 PHE A C 1
ATOM 1833 O O . PHE A 1 221 ? -4.867 10.025 -5.701 1.00 97.75 221 PHE A O 1
ATOM 1840 N N . TYR A 1 222 ? -3.955 9.841 -3.652 1.00 96.50 222 TYR A N 1
ATOM 1841 C CA . TYR A 1 222 ? -2.653 10.369 -4.045 1.00 96.50 222 TYR A CA 1
ATOM 1842 C C . TYR A 1 222 ? -2.026 9.536 -5.172 1.00 96.50 222 TYR A C 1
ATOM 1844 O O . TYR A 1 222 ? -1.632 10.088 -6.200 1.00 96.50 222 TYR A O 1
ATOM 1852 N N . TRP A 1 223 ? -1.997 8.207 -5.020 1.00 95.06 223 TRP A N 1
ATOM 1853 C CA . TRP A 1 223 ? -1.430 7.305 -6.025 1.00 95.06 223 TRP A CA 1
ATOM 1854 C C . TRP A 1 223 ? -2.246 7.274 -7.325 1.00 95.06 223 TRP A C 1
ATOM 1856 O O . TRP A 1 223 ? -1.659 7.307 -8.403 1.00 95.06 223 TRP A O 1
ATOM 1866 N N . ILE A 1 224 ? -3.580 7.294 -7.253 1.00 94.62 224 ILE A N 1
ATOM 1867 C CA . ILE A 1 224 ? -4.449 7.417 -8.436 1.00 94.62 224 ILE A CA 1
ATOM 1868 C C . ILE A 1 224 ? -4.136 8.711 -9.198 1.00 94.62 224 ILE A C 1
ATOM 1870 O O . ILE A 1 224 ? -3.914 8.679 -10.409 1.00 94.62 224 ILE A O 1
ATOM 1874 N N . TYR A 1 225 ? -4.062 9.844 -8.496 1.00 95.69 225 TYR A N 1
ATOM 1875 C CA . TYR A 1 225 ? -3.818 11.150 -9.103 1.00 95.69 225 TYR A CA 1
ATOM 1876 C C . TYR A 1 225 ? -2.466 11.215 -9.828 1.00 95.69 225 TYR A C 1
ATOM 1878 O O . TYR A 1 225 ? -2.404 11.611 -10.994 1.00 95.69 225 TYR A O 1
ATOM 1886 N N . ILE A 1 226 ? -1.376 10.793 -9.177 1.00 93.94 226 ILE A N 1
ATOM 1887 C CA . ILE A 1 226 ? -0.037 10.848 -9.788 1.00 93.94 226 ILE A CA 1
ATOM 1888 C C . ILE A 1 226 ? 0.158 9.815 -10.905 1.00 93.94 226 ILE A C 1
ATOM 1890 O O . ILE A 1 226 ? 0.983 10.044 -11.793 1.00 93.94 226 ILE A O 1
ATOM 1894 N N . SER A 1 227 ? -0.574 8.697 -10.866 1.00 91.31 227 SER A N 1
ATOM 1895 C CA . SER A 1 227 ? -0.493 7.646 -11.881 1.00 91.31 227 SER A CA 1
ATOM 1896 C C . SER A 1 227 ? -1.327 7.952 -13.119 1.00 91.31 227 SER A C 1
ATOM 1898 O O . SER A 1 227 ? -0.895 7.593 -14.208 1.00 91.31 227 SER A O 1
ATOM 1900 N N . ILE A 1 228 ? -2.478 8.620 -12.992 1.00 90.19 228 ILE A N 1
ATOM 1901 C CA . ILE A 1 228 ? -3.350 8.936 -14.135 1.00 90.19 228 ILE A CA 1
ATOM 1902 C C . ILE A 1 228 ? -2.881 10.189 -14.883 1.00 90.19 228 ILE A C 1
ATOM 1904 O O . ILE A 1 228 ? -2.941 10.215 -16.107 1.00 90.19 228 ILE A O 1
ATOM 1908 N N . VAL A 1 229 ? -2.413 11.230 -14.182 1.00 93.19 229 VAL A N 1
ATOM 1909 C CA . VAL A 1 229 ? -2.131 12.535 -14.807 1.00 93.19 229 VAL A CA 1
ATOM 1910 C C . VAL A 1 229 ? -0.787 12.528 -15.563 1.00 93.19 229 VAL A C 1
ATOM 1912 O O . VAL A 1 229 ? 0.270 12.548 -14.920 1.00 93.19 229 VAL A O 1
ATOM 1915 N N . PRO A 1 230 ? -0.771 12.621 -16.912 1.00 91.62 230 PRO A N 1
ATOM 1916 C CA . PRO A 1 230 ? 0.464 12.529 -17.701 1.00 91.62 230 PRO A CA 1
ATOM 1917 C C . PRO A 1 230 ? 1.436 13.686 -17.431 1.00 91.62 230 PRO A C 1
ATOM 1919 O O . PRO A 1 230 ? 2.648 13.492 -17.364 1.00 91.62 230 PRO A O 1
ATOM 1922 N N . SER A 1 231 ? 0.922 14.894 -17.183 1.00 93.31 231 SER A N 1
ATOM 1923 C CA . SER A 1 231 ? 1.746 16.065 -16.852 1.00 93.31 231 SER A CA 1
ATOM 1924 C C . SER A 1 231 ? 2.545 15.869 -15.561 1.00 93.31 231 SER A C 1
ATOM 1926 O O . SER A 1 231 ? 3.673 16.341 -15.445 1.00 93.31 231 SER A O 1
ATOM 1928 N N . ARG A 1 232 ? 2.000 15.130 -14.583 1.00 94.06 232 ARG A N 1
ATOM 1929 C CA . ARG A 1 232 ? 2.720 14.801 -13.343 1.00 94.06 232 ARG A CA 1
ATOM 1930 C C . ARG A 1 232 ? 3.824 13.783 -13.588 1.00 94.06 232 ARG A C 1
ATOM 1932 O O . ARG A 1 232 ? 4.849 13.854 -12.913 1.00 94.06 232 ARG A O 1
ATOM 1939 N N . GLN A 1 233 ? 3.623 12.849 -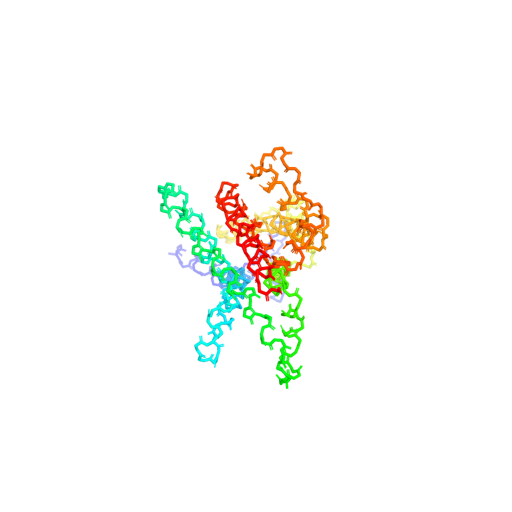14.516 1.00 93.94 233 GLN A N 1
ATOM 1940 C CA . GLN A 1 233 ? 4.645 11.891 -14.943 1.00 93.94 233 GLN A CA 1
ATOM 1941 C C . GLN A 1 233 ? 5.812 12.613 -15.626 1.00 93.94 233 GLN A C 1
ATOM 1943 O O . GLN A 1 233 ? 6.954 12.439 -15.206 1.00 93.94 233 GLN A O 1
ATOM 1948 N N . LEU A 1 234 ? 5.514 13.502 -16.582 1.00 94.06 234 LEU A N 1
ATOM 1949 C CA . LEU A 1 234 ? 6.516 14.326 -17.267 1.00 94.06 234 LEU A CA 1
ATOM 1950 C C . LEU A 1 234 ? 7.300 15.207 -16.294 1.00 94.06 234 LEU A C 1
ATOM 1952 O O . LEU A 1 234 ? 8.524 15.165 -16.290 1.00 94.06 234 LEU A O 1
ATOM 1956 N N . ASN A 1 235 ? 6.608 15.955 -15.430 1.00 93.31 235 ASN A N 1
ATOM 1957 C CA . ASN A 1 235 ? 7.263 16.857 -14.479 1.00 93.31 235 ASN A CA 1
ATOM 1958 C C . ASN A 1 235 ? 8.132 16.108 -13.462 1.00 93.31 235 ASN A C 1
ATOM 1960 O O . ASN A 1 235 ? 9.142 16.638 -13.015 1.00 93.31 235 ASN A O 1
ATOM 1964 N N . PHE A 1 236 ? 7.739 14.893 -13.074 1.00 94.69 236 PHE A N 1
ATOM 1965 C CA . PHE A 1 236 ? 8.533 14.069 -12.167 1.00 94.69 236 PHE A CA 1
ATOM 1966 C C . PHE A 1 236 ? 9.845 13.632 -12.823 1.00 94.69 236 PHE A C 1
ATOM 1968 O O . PHE A 1 236 ? 10.905 13.928 -12.285 1.00 94.69 236 PHE A O 1
ATOM 1975 N N . VAL A 1 237 ? 9.784 12.997 -13.998 1.00 93.81 237 VAL A N 1
ATOM 1976 C CA . VAL A 1 237 ? 10.990 12.535 -14.710 1.00 93.81 237 VAL A CA 1
ATOM 1977 C C . VAL A 1 237 ? 11.854 13.718 -15.154 1.00 93.81 237 VAL A C 1
ATOM 1979 O O . VAL A 1 237 ? 13.071 13.681 -15.000 1.00 93.81 237 VAL A O 1
ATOM 1982 N N . GLY A 1 238 ? 11.224 14.797 -15.624 1.00 92.06 238 GLY A N 1
ATOM 1983 C CA . GLY A 1 238 ? 11.900 16.024 -16.036 1.00 92.06 238 GLY A CA 1
ATOM 1984 C C . GLY A 1 238 ? 12.783 16.608 -14.936 1.00 92.06 238 GLY A C 1
ATOM 1985 O O . GLY A 1 238 ? 13.927 16.935 -15.218 1.00 92.06 238 GLY A O 1
ATOM 1986 N N . LYS A 1 239 ? 12.315 16.644 -13.678 1.00 91.12 239 LYS A N 1
ATOM 1987 C CA . LYS A 1 239 ? 13.118 17.129 -12.538 1.00 91.12 239 LYS A CA 1
ATOM 1988 C C . LYS A 1 239 ? 14.416 16.343 -12.328 1.00 91.12 239 LYS A C 1
ATOM 1990 O O . LYS A 1 239 ? 15.441 16.949 -12.028 1.00 91.12 239 LYS A O 1
ATOM 1995 N N . TYR A 1 240 ? 14.387 15.019 -12.493 1.00 90.75 240 TYR A N 1
ATOM 1996 C CA . TYR A 1 240 ? 15.594 14.196 -12.362 1.00 90.75 240 TYR A CA 1
ATOM 1997 C C . TYR A 1 240 ? 16.544 14.395 -13.550 1.00 90.75 240 TYR A C 1
ATOM 1999 O O . TYR A 1 240 ? 17.747 14.518 -13.343 1.00 90.75 240 TYR A O 1
ATOM 2007 N N . LEU A 1 241 ? 16.018 14.509 -14.775 1.00 88.81 241 LEU A N 1
ATOM 2008 C CA . LEU A 1 241 ? 16.832 14.717 -15.981 1.00 88.81 241 LEU A CA 1
ATOM 2009 C C . LEU A 1 241 ? 17.459 16.113 -16.061 1.00 88.81 241 LEU A C 1
ATOM 2011 O O . LEU A 1 241 ? 18.618 16.230 -16.446 1.00 88.81 241 LEU A O 1
ATOM 2015 N N . THR A 1 242 ? 16.761 17.163 -15.621 1.00 85.94 242 THR A N 1
ATOM 2016 C CA . THR A 1 242 ? 17.350 18.510 -15.523 1.00 85.94 242 THR A CA 1
ATOM 2017 C C . THR A 1 242 ? 18.519 18.568 -14.542 1.00 85.94 242 THR A C 1
ATOM 2019 O O . THR A 1 242 ? 19.402 19.404 -14.692 1.00 85.94 242 THR A O 1
ATOM 2022 N N . GLY A 1 243 ? 18.555 17.674 -13.547 1.00 81.00 243 GLY A N 1
ATOM 2023 C CA . GLY A 1 243 ? 19.728 17.524 -12.687 1.00 81.00 243 GLY A CA 1
ATOM 2024 C C . GLY A 1 243 ? 20.916 16.858 -13.398 1.00 81.00 243 GLY A C 1
ATOM 2025 O O . GLY A 1 243 ? 22.057 17.169 -13.073 1.00 81.00 243 GLY A O 1
ATOM 2026 N N . ILE A 1 244 ? 20.655 15.977 -14.375 1.00 75.44 244 ILE A N 1
ATOM 2027 C CA . ILE A 1 244 ? 21.655 15.154 -15.083 1.00 75.44 244 ILE A CA 1
ATOM 2028 C C . ILE A 1 244 ? 22.429 15.948 -16.129 1.00 75.44 244 ILE A C 1
ATOM 2030 O O . ILE A 1 244 ? 23.654 15.839 -16.188 1.00 75.44 244 ILE A O 1
ATOM 2034 N N . GLU A 1 245 ? 21.733 16.713 -16.971 1.00 71.31 245 GLU A N 1
ATOM 2035 C CA . GLU A 1 245 ? 22.354 17.394 -18.118 1.00 71.31 245 GLU A CA 1
ATOM 2036 C C . GLU A 1 245 ? 22.918 18.786 -17.774 1.00 71.31 245 GLU A C 1
ATOM 2038 O O . GLU A 1 245 ? 23.547 19.436 -18.616 1.00 71.31 245 GLU A O 1
ATOM 2043 N N . GLY A 1 246 ? 22.724 19.259 -16.538 1.00 66.06 246 GLY A N 1
ATOM 2044 C CA . GLY A 1 246 ? 22.940 20.665 -16.202 1.00 66.06 246 GLY A CA 1
ATOM 2045 C C . GLY A 1 246 ? 21.987 21.563 -17.000 1.00 66.06 246 GLY A C 1
ATOM 2046 O O . GLY A 1 246 ? 20.950 21.118 -17.474 1.00 66.06 246 GLY A O 1
ATOM 2047 N N . TYR A 1 247 ? 22.326 22.841 -17.184 1.00 51.53 247 TYR A N 1
ATOM 2048 C CA . TYR A 1 247 ? 21.476 23.830 -17.877 1.00 51.53 247 TYR A CA 1
ATOM 2049 C C . TYR A 1 247 ? 21.139 23.493 -19.353 1.00 51.53 247 TYR A C 1
ATOM 2051 O O . TYR A 1 247 ? 20.436 24.266 -20.008 1.00 51.53 247 TYR A O 1
ATOM 2059 N N . LYS A 1 248 ? 21.624 22.366 -19.903 1.00 64.94 248 LYS A N 1
ATOM 2060 C CA . LYS A 1 248 ? 21.149 21.841 -21.186 1.00 64.94 248 LYS A CA 1
ATOM 2061 C C . LYS A 1 248 ? 19.685 21.433 -21.026 1.00 64.94 248 LYS A C 1
ATOM 2063 O O . LYS A 1 248 ? 19.345 20.493 -20.317 1.00 64.94 248 LYS A O 1
ATOM 2068 N N . MET A 1 249 ? 18.807 22.193 -21.670 1.00 66.94 249 MET A N 1
ATOM 2069 C CA . MET A 1 249 ? 17.386 21.880 -21.711 1.00 66.94 249 MET A CA 1
ATOM 2070 C C . MET A 1 249 ? 17.192 20.605 -22.527 1.00 66.94 249 MET A C 1
ATOM 2072 O O . MET A 1 249 ? 17.320 20.630 -23.752 1.00 66.94 249 MET A O 1
ATOM 2076 N N . VAL A 1 250 ? 16.858 19.507 -21.846 1.00 76.94 250 VAL A N 1
ATOM 2077 C CA . VAL A 1 250 ? 16.322 18.305 -22.487 1.00 76.94 250 VAL A CA 1
ATOM 2078 C C . VAL A 1 250 ? 15.166 18.739 -23.385 1.00 76.94 250 VAL A C 1
ATOM 2080 O O . VAL A 1 250 ? 14.194 19.335 -22.912 1.00 76.94 250 VAL A O 1
ATOM 2083 N N . ASP A 1 251 ? 15.258 18.438 -24.679 1.00 86.25 251 ASP A N 1
ATOM 2084 C CA . ASP A 1 251 ? 14.197 18.758 -25.627 1.00 86.25 251 ASP A CA 1
ATOM 2085 C C . ASP A 1 251 ? 12.854 18.177 -25.146 1.00 86.25 251 ASP A C 1
ATOM 2087 O O . ASP A 1 251 ? 12.729 16.980 -24.864 1.00 86.25 251 ASP A O 1
ATOM 2091 N N . SER A 1 252 ? 11.830 19.031 -25.076 1.00 88.19 252 SER A N 1
ATOM 2092 C CA . SER A 1 252 ? 10.493 18.667 -24.597 1.00 88.19 252 SER A CA 1
ATOM 2093 C C . SER A 1 252 ? 9.893 17.478 -25.359 1.00 88.19 252 SER A C 1
ATOM 2095 O O . SER A 1 252 ? 9.204 16.637 -24.769 1.00 88.19 252 SER A O 1
ATOM 2097 N N . GLN A 1 253 ? 10.192 17.349 -26.657 1.00 91.00 253 GLN A N 1
ATOM 2098 C CA . GLN A 1 253 ? 9.715 16.241 -27.479 1.00 91.00 253 GLN A CA 1
ATOM 2099 C C . GLN A 1 253 ? 10.476 14.944 -27.173 1.00 91.00 253 GLN A C 1
ATOM 2101 O O . GLN A 1 253 ? 9.879 13.863 -27.144 1.00 91.00 253 GLN A O 1
ATOM 2106 N N . SER A 1 254 ? 11.782 15.033 -26.936 1.00 90.31 254 SER A N 1
ATOM 2107 C CA . SER A 1 254 ? 12.633 13.913 -26.531 1.00 90.31 254 SER A CA 1
ATOM 2108 C C . SER A 1 254 ? 12.264 13.404 -25.135 1.00 90.31 254 SER A C 1
ATOM 2110 O O . SER A 1 254 ? 12.071 12.199 -24.975 1.00 90.31 254 SER A O 1
ATOM 2112 N N . LEU A 1 255 ? 12.013 14.303 -24.174 1.00 91.81 255 LEU A N 1
ATOM 2113 C CA . LEU A 1 255 ? 11.482 13.963 -22.849 1.00 91.81 255 LEU A CA 1
ATOM 2114 C C . LEU A 1 255 ? 10.132 13.243 -22.951 1.00 91.81 255 LEU A C 1
ATOM 2116 O O . LEU A 1 255 ? 9.922 12.200 -22.333 1.00 91.81 255 LEU A O 1
ATOM 2120 N N . ARG A 1 256 ? 9.208 13.773 -23.760 1.00 93.44 256 ARG A N 1
ATOM 2121 C CA . ARG A 1 256 ? 7.879 13.179 -23.951 1.00 93.44 256 ARG A CA 1
ATOM 2122 C C . ARG A 1 256 ? 7.954 11.776 -24.558 1.00 93.44 256 ARG A C 1
ATOM 2124 O O . ARG A 1 256 ? 7.210 10.888 -24.139 1.00 93.44 256 ARG A O 1
ATOM 2131 N N . ARG A 1 257 ? 8.848 11.562 -25.529 1.00 92.12 257 ARG A N 1
ATOM 2132 C CA . ARG A 1 257 ? 9.101 10.241 -26.126 1.00 92.12 257 ARG A CA 1
ATOM 2133 C C . ARG A 1 257 ? 9.704 9.275 -25.112 1.00 92.12 257 ARG A C 1
ATOM 2135 O O . ARG A 1 257 ? 9.187 8.169 -24.974 1.00 92.12 257 ARG A O 1
ATOM 2142 N N . PHE A 1 258 ? 10.701 9.710 -24.349 1.00 92.06 258 PHE A N 1
ATOM 2143 C CA . PHE A 1 258 ? 11.294 8.908 -23.284 1.00 92.06 258 PHE A CA 1
ATOM 2144 C C . PHE A 1 258 ? 10.260 8.477 -22.235 1.00 92.06 258 PHE A C 1
ATOM 2146 O O . PHE A 1 258 ? 10.147 7.297 -21.924 1.00 92.06 258 PHE A O 1
ATOM 2153 N N . VAL A 1 259 ? 9.427 9.399 -21.747 1.00 92.62 259 VAL A N 1
ATOM 2154 C CA . VAL A 1 259 ? 8.428 9.087 -20.714 1.00 92.62 259 VAL A CA 1
ATOM 2155 C C . VAL A 1 259 ? 7.314 8.180 -21.242 1.00 92.62 259 VAL A C 1
ATOM 2157 O O . VAL A 1 259 ? 7.013 7.170 -20.614 1.00 92.62 259 VAL A O 1
ATOM 2160 N N . PHE A 1 260 ? 6.701 8.490 -22.389 1.00 90.75 260 PHE A N 1
ATOM 2161 C CA . PHE A 1 260 ? 5.512 7.750 -22.839 1.00 90.75 260 PHE A CA 1
ATOM 2162 C C . PHE A 1 260 ? 5.803 6.524 -23.707 1.00 90.75 260 PHE A C 1
ATOM 2164 O O . PHE A 1 260 ? 4.994 5.601 -23.700 1.00 90.75 260 PHE A O 1
ATOM 2171 N N . HIS A 1 261 ? 6.919 6.488 -24.443 1.00 87.00 261 HIS A N 1
ATOM 2172 C CA . HIS A 1 261 ? 7.232 5.372 -25.346 1.00 87.00 261 HIS A CA 1
ATOM 2173 C C . HIS A 1 261 ? 8.273 4.419 -24.756 1.00 87.00 261 HIS A C 1
ATOM 2175 O O . HIS A 1 261 ? 8.077 3.206 -24.845 1.00 87.00 261 HIS A O 1
ATOM 2181 N N . PHE A 1 262 ? 9.338 4.960 -24.148 1.00 88.19 262 PHE A N 1
ATOM 2182 C CA . PHE A 1 262 ? 10.418 4.161 -23.563 1.00 88.19 262 PHE A CA 1
ATOM 2183 C C . PHE A 1 262 ? 10.063 3.669 -22.150 1.00 88.19 262 PHE A C 1
ATOM 2185 O O . PHE A 1 262 ? 9.863 2.474 -21.962 1.00 88.19 262 PHE A O 1
ATOM 2192 N N . LEU A 1 263 ? 9.888 4.572 -21.175 1.00 88.38 263 LEU A N 1
ATOM 2193 C CA . LEU A 1 263 ? 9.552 4.207 -19.789 1.00 88.38 263 LEU A CA 1
ATOM 2194 C C . LEU A 1 263 ? 8.117 3.683 -19.637 1.00 88.38 263 LEU A C 1
ATOM 2196 O O . LEU A 1 263 ? 7.878 2.723 -18.903 1.00 88.38 263 LEU A O 1
ATOM 2200 N N . ARG A 1 264 ? 7.157 4.328 -20.312 1.00 87.38 264 ARG A N 1
ATOM 2201 C CA . ARG A 1 264 ? 5.709 4.120 -20.128 1.00 87.38 264 ARG A CA 1
ATOM 2202 C C . ARG A 1 264 ? 5.273 4.337 -18.670 1.00 87.38 264 ARG A C 1
ATOM 2204 O O . ARG A 1 264 ? 6.034 4.795 -17.818 1.00 87.38 264 ARG A O 1
ATOM 2211 N N . GLN A 1 265 ? 4.016 4.019 -18.372 1.00 87.06 265 GLN A N 1
ATOM 2212 C CA . GLN A 1 265 ? 3.446 4.215 -17.040 1.00 87.06 265 GLN A CA 1
ATOM 2213 C C . GLN A 1 265 ? 4.146 3.362 -15.969 1.00 87.06 265 GLN A C 1
ATOM 2215 O O . GLN A 1 265 ? 4.466 3.885 -14.903 1.00 87.06 265 GLN A O 1
ATOM 2220 N N . ASP A 1 266 ? 4.439 2.090 -16.259 1.00 85.81 266 ASP A N 1
ATOM 2221 C CA . ASP A 1 266 ? 5.122 1.190 -15.322 1.00 85.81 266 ASP A CA 1
ATOM 2222 C C . ASP A 1 266 ? 6.559 1.654 -15.015 1.00 85.81 266 ASP A C 1
ATOM 2224 O O . ASP A 1 266 ? 6.951 1.647 -13.851 1.00 85.81 266 ASP A O 1
ATOM 2228 N N . GLY A 1 267 ? 7.334 2.122 -16.002 1.00 88.25 267 GLY A N 1
ATOM 2229 C CA . GLY A 1 267 ? 8.686 2.646 -15.767 1.00 88.25 267 GLY A CA 1
ATOM 2230 C C . GLY A 1 267 ? 8.687 3.901 -14.893 1.00 88.25 267 GLY A C 1
ATOM 2231 O O . GLY A 1 267 ? 9.469 4.006 -13.947 1.00 88.25 267 GLY A O 1
ATOM 2232 N N . VAL A 1 268 ? 7.752 4.828 -15.134 1.00 92.44 268 VAL A N 1
ATOM 2233 C CA . VAL A 1 268 ? 7.577 6.011 -14.273 1.00 92.44 268 VAL A CA 1
ATOM 2234 C C . VAL A 1 268 ? 7.147 5.607 -12.863 1.00 92.44 268 VAL A C 1
ATOM 2236 O O . VAL A 1 268 ? 7.650 6.159 -11.885 1.00 92.44 268 VAL A O 1
ATOM 2239 N N . PHE A 1 269 ? 6.227 4.649 -12.738 1.00 91.19 269 PHE A N 1
ATOM 2240 C CA . PHE A 1 269 ? 5.793 4.122 -11.446 1.00 91.19 269 PHE A CA 1
ATOM 2241 C C . PHE A 1 269 ? 6.965 3.522 -10.657 1.00 91.19 269 PHE A C 1
ATOM 2243 O O . PHE A 1 269 ? 7.107 3.805 -9.471 1.00 91.19 269 PHE A O 1
ATOM 2250 N N . LEU A 1 270 ? 7.848 2.769 -11.312 1.00 88.88 270 LEU A N 1
ATOM 2251 C CA . LEU A 1 270 ? 9.030 2.184 -10.678 1.00 88.88 270 LEU A CA 1
ATOM 2252 C C . LEU A 1 270 ? 10.022 3.238 -10.203 1.00 88.88 270 LEU A C 1
ATOM 2254 O O . LEU A 1 270 ? 10.461 3.167 -9.059 1.00 88.88 270 LEU A O 1
ATOM 2258 N N . LEU A 1 271 ? 10.319 4.243 -11.032 1.00 92.31 271 LEU A N 1
ATOM 2259 C CA . LEU A 1 271 ? 11.161 5.367 -10.616 1.00 92.31 271 LEU A CA 1
ATOM 2260 C C . LEU A 1 271 ? 10.569 6.078 -9.394 1.00 92.31 271 LEU A C 1
ATOM 2262 O O . LEU A 1 271 ? 11.291 6.389 -8.452 1.00 92.31 271 LEU A O 1
ATOM 2266 N N . ARG A 1 272 ? 9.244 6.270 -9.348 1.00 93.88 272 ARG A N 1
ATOM 2267 C CA . ARG A 1 272 ? 8.579 6.822 -8.159 1.00 93.88 272 ARG A CA 1
ATOM 2268 C C . ARG A 1 272 ? 8.739 5.924 -6.937 1.00 93.88 272 ARG A C 1
ATOM 2270 O O . ARG A 1 272 ? 9.034 6.446 -5.871 1.00 93.88 272 ARG A O 1
ATOM 2277 N N . MET A 1 273 ? 8.572 4.610 -7.080 1.00 91.56 273 MET A N 1
ATOM 2278 C CA . MET A 1 273 ? 8.744 3.665 -5.970 1.00 91.56 273 MET A CA 1
ATOM 2279 C C . MET A 1 273 ? 10.177 3.695 -5.426 1.00 91.56 273 MET A C 1
ATOM 2281 O O . MET A 1 273 ? 10.366 3.756 -4.210 1.00 91.56 273 MET A O 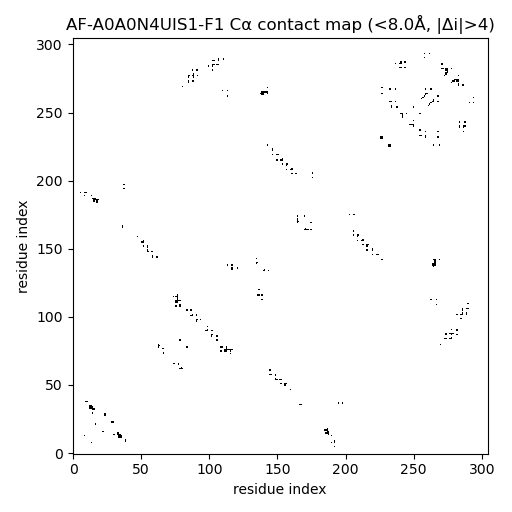1
ATOM 2285 N N . VAL A 1 274 ? 11.178 3.734 -6.312 1.00 91.06 274 VAL A N 1
ATOM 2286 C CA . VAL A 1 274 ? 12.590 3.898 -5.939 1.00 91.06 274 VAL A CA 1
ATOM 2287 C C . VAL A 1 274 ? 12.801 5.232 -5.222 1.00 91.06 274 VAL A C 1
ATOM 2289 O O . VAL A 1 274 ? 13.351 5.236 -4.126 1.00 91.06 274 VAL A O 1
ATOM 2292 N N . ALA A 1 275 ? 12.280 6.345 -5.746 1.00 93.38 275 ALA A N 1
ATOM 2293 C CA . ALA A 1 275 ? 12.375 7.646 -5.082 1.00 93.38 275 ALA A CA 1
ATOM 2294 C C . ALA A 1 275 ? 11.755 7.642 -3.674 1.00 93.38 275 ALA A C 1
ATOM 2296 O O . ALA A 1 275 ? 12.341 8.183 -2.741 1.00 93.38 275 ALA A O 1
ATOM 2297 N N . THR A 1 276 ? 10.588 7.010 -3.499 1.00 92.00 276 THR A N 1
ATOM 2298 C CA . THR A 1 276 ? 9.879 6.991 -2.209 1.00 92.00 276 THR A CA 1
ATOM 2299 C C . THR A 1 276 ? 10.509 6.074 -1.163 1.00 92.00 276 THR A C 1
ATOM 2301 O O . THR A 1 276 ? 10.380 6.356 0.024 1.00 92.00 276 THR A O 1
ATOM 2304 N N . HIS A 1 277 ? 11.156 4.979 -1.573 1.00 90.69 277 HIS A N 1
ATOM 2305 C CA . HIS A 1 277 ? 11.674 3.960 -0.650 1.00 90.69 277 HIS A CA 1
ATOM 2306 C C . HIS A 1 277 ? 13.204 3.983 -0.518 1.00 90.69 277 HIS A C 1
ATOM 2308 O O . HIS A 1 277 ? 13.721 3.913 0.595 1.00 90.69 277 HIS A O 1
ATOM 2314 N N . ALA A 1 278 ? 13.929 4.124 -1.631 1.00 89.38 278 ALA A N 1
ATOM 2315 C CA . ALA A 1 278 ? 15.391 4.189 -1.660 1.00 89.38 278 ALA A CA 1
ATOM 2316 C C . ALA A 1 278 ? 15.932 5.630 -1.561 1.00 89.38 278 ALA A C 1
ATOM 2318 O O . ALA A 1 278 ? 17.090 5.834 -1.199 1.00 89.38 278 ALA A O 1
ATOM 2319 N N . GLY A 1 279 ? 15.100 6.640 -1.828 1.00 90.69 279 GLY A N 1
ATOM 2320 C CA . GLY A 1 279 ? 15.474 8.055 -1.785 1.00 90.69 279 GLY A CA 1
ATOM 2321 C C . GLY A 1 279 ? 15.851 8.632 -3.152 1.00 90.69 279 GLY A C 1
ATOM 2322 O O . GLY A 1 279 ? 15.813 7.959 -4.183 1.00 90.69 279 GLY A O 1
ATOM 2323 N N . GLU A 1 280 ? 16.208 9.917 -3.168 1.00 91.06 280 GLU A N 1
ATOM 2324 C CA . GLU A 1 280 ? 16.378 10.673 -4.416 1.00 91.06 280 GLU A CA 1
ATOM 2325 C C . GLU A 1 280 ? 17.643 10.301 -5.192 1.00 91.06 280 GLU A C 1
ATOM 2327 O O . GLU A 1 280 ? 17.593 10.236 -6.418 1.00 91.06 280 GLU A O 1
ATOM 2332 N N . LEU A 1 281 ? 18.753 10.013 -4.504 1.00 89.62 281 LEU A N 1
ATOM 2333 C CA . LEU A 1 281 ? 20.040 9.730 -5.146 1.00 89.62 281 LEU A CA 1
ATOM 2334 C C . LEU A 1 281 ? 20.023 8.432 -5.984 1.00 89.62 281 LEU A C 1
ATOM 2336 O O . LEU A 1 281 ? 20.357 8.511 -7.167 1.00 89.62 281 LEU A O 1
ATOM 2340 N N . PRO A 1 282 ? 19.569 7.266 -5.469 1.00 89.31 282 PRO A N 1
ATOM 2341 C CA . PRO A 1 282 ? 19.439 6.065 -6.300 1.00 89.31 282 PRO A CA 1
ATOM 2342 C C . PRO A 1 282 ? 18.452 6.248 -7.460 1.00 89.31 282 PRO A C 1
ATOM 2344 O O . PRO A 1 282 ? 18.681 5.748 -8.558 1.00 89.31 282 PRO A O 1
ATOM 2347 N N . CYS A 1 283 ? 17.361 6.994 -7.246 1.00 92.38 283 CYS A N 1
ATOM 2348 C CA . CYS A 1 283 ? 16.403 7.297 -8.310 1.00 92.38 283 CYS A CA 1
ATOM 2349 C C . CYS A 1 283 ? 17.024 8.165 -9.412 1.00 92.38 283 CYS A C 1
ATOM 2351 O O . CYS A 1 283 ? 16.766 7.940 -10.592 1.00 92.38 283 CYS A O 1
ATOM 2353 N N . TYR A 1 284 ? 17.832 9.152 -9.031 1.00 91.50 284 TYR A N 1
ATOM 2354 C CA . TYR A 1 284 ? 18.547 10.028 -9.950 1.00 91.50 284 TYR A CA 1
ATOM 2355 C C . TYR A 1 284 ? 19.530 9.244 -10.824 1.00 91.50 284 TYR A C 1
ATOM 2357 O O . TYR A 1 284 ? 19.505 9.367 -12.047 1.00 91.50 284 TYR A O 1
ATOM 2365 N N . GLU A 1 285 ? 20.350 8.389 -10.213 1.00 90.06 285 GLU A N 1
ATOM 2366 C CA . GLU A 1 285 ? 21.299 7.537 -10.933 1.00 90.06 285 GLU A CA 1
ATOM 2367 C C . GLU A 1 285 ? 20.581 6.537 -11.848 1.00 90.06 285 GLU A C 1
ATOM 2369 O O . GLU A 1 285 ? 20.946 6.406 -13.014 1.00 90.06 285 GLU A O 1
ATOM 2374 N N . LEU A 1 286 ? 19.498 5.912 -11.375 1.00 91.12 286 LEU A N 1
ATOM 2375 C CA . LEU A 1 286 ? 18.692 5.007 -12.193 1.00 91.12 286 LEU A CA 1
ATOM 2376 C C . LEU A 1 286 ? 18.049 5.730 -13.388 1.00 91.12 286 LEU A C 1
ATOM 2378 O O . LEU A 1 286 ? 18.079 5.219 -14.508 1.00 91.12 286 LEU A O 1
ATOM 2382 N N . ALA A 1 287 ? 17.503 6.933 -13.181 1.00 92.69 287 ALA A N 1
ATOM 2383 C CA . ALA A 1 287 ? 16.955 7.755 -14.258 1.00 92.69 287 ALA A CA 1
ATOM 2384 C C . ALA A 1 287 ? 18.033 8.137 -15.285 1.00 92.69 287 ALA A C 1
ATOM 2386 O O . ALA A 1 287 ? 17.768 8.081 -16.486 1.00 92.69 287 ALA A O 1
ATOM 2387 N N . LYS A 1 288 ? 19.253 8.455 -14.827 1.00 91.31 288 LYS A N 1
ATOM 2388 C CA . LYS A 1 288 ? 20.410 8.737 -15.688 1.00 91.31 288 LYS A CA 1
ATOM 2389 C C . LYS A 1 288 ? 20.789 7.536 -16.541 1.00 91.31 288 LYS A C 1
ATOM 2391 O O . LYS A 1 288 ? 20.944 7.674 -17.750 1.00 91.31 288 LYS A O 1
ATOM 2396 N N . THR A 1 289 ? 20.909 6.359 -15.936 1.00 89.94 289 THR A N 1
ATOM 2397 C CA . THR A 1 289 ? 21.254 5.132 -16.661 1.00 89.94 289 THR A CA 1
ATOM 2398 C C . THR A 1 289 ? 20.200 4.788 -17.711 1.00 89.94 289 THR A C 1
ATOM 2400 O O . THR A 1 289 ? 20.552 4.433 -18.833 1.00 89.94 289 THR A O 1
ATOM 2403 N N . LEU A 1 290 ? 18.912 4.939 -17.386 1.00 91.62 290 LEU A N 1
ATOM 2404 C CA . LEU A 1 290 ? 17.818 4.707 -18.334 1.00 91.62 290 LEU A CA 1
ATOM 2405 C C . LEU A 1 290 ? 17.803 5.735 -19.476 1.00 91.62 290 LEU A C 1
ATOM 2407 O O . LEU A 1 290 ? 17.514 5.372 -20.613 1.00 91.62 290 LEU A O 1
ATOM 2411 N N . TRP A 1 291 ? 18.123 7.000 -19.192 1.00 91.75 291 TRP A N 1
ATOM 2412 C CA . TRP A 1 291 ? 18.223 8.050 -20.209 1.00 91.75 291 TRP A CA 1
ATOM 2413 C C . TRP A 1 291 ? 19.377 7.813 -21.179 1.00 91.75 291 TRP A C 1
ATOM 2415 O O . TRP A 1 291 ? 19.165 7.859 -22.387 1.00 91.75 291 TRP A O 1
ATOM 2425 N N . ASN A 1 292 ? 20.567 7.491 -20.666 1.00 90.19 292 ASN A N 1
ATOM 2426 C CA . ASN A 1 292 ? 21.729 7.191 -21.503 1.00 90.19 292 ASN A CA 1
ATOM 2427 C C . ASN A 1 292 ? 21.431 6.026 -22.454 1.00 90.19 292 ASN A C 1
ATOM 2429 O O . ASN A 1 292 ? 21.597 6.170 -23.656 1.00 90.19 292 ASN A O 1
ATOM 2433 N N . LYS A 1 293 ? 20.846 4.935 -21.942 1.00 88.38 293 LYS A N 1
ATOM 2434 C CA . LYS A 1 293 ? 20.406 3.803 -22.772 1.00 88.38 293 LYS A CA 1
ATOM 2435 C C . LYS A 1 293 ? 19.402 4.197 -23.855 1.00 88.38 293 LYS A C 1
ATOM 2437 O O . LYS A 1 293 ? 19.452 3.690 -24.971 1.00 88.38 293 LYS A O 1
ATOM 2442 N N . TYR A 1 294 ? 18.473 5.102 -23.544 1.00 89.06 294 TYR A N 1
ATOM 2443 C CA . TYR A 1 294 ? 17.541 5.630 -24.539 1.00 89.06 294 TYR A CA 1
ATOM 2444 C C . TYR A 1 294 ? 18.257 6.433 -25.637 1.00 89.06 294 TYR A C 1
ATOM 2446 O O . TYR A 1 294 ? 17.898 6.299 -26.810 1.00 89.06 294 TYR A O 1
ATOM 2454 N N . CYS A 1 295 ? 19.258 7.241 -25.279 1.00 88.94 295 CYS A N 1
ATOM 2455 C CA . CYS A 1 295 ? 20.087 7.977 -26.233 1.00 88.94 295 CYS A CA 1
ATOM 2456 C C . CYS A 1 295 ? 20.930 7.032 -27.102 1.00 88.94 295 CYS A C 1
ATOM 2458 O O . CYS A 1 295 ? 20.866 7.147 -28.324 1.00 88.94 295 CYS A O 1
ATOM 2460 N N . ASP A 1 296 ? 21.596 6.040 -26.508 1.00 88.31 296 ASP A N 1
ATOM 2461 C CA . ASP A 1 296 ? 22.404 5.043 -27.226 1.00 88.31 296 ASP A CA 1
ATOM 2462 C C . ASP A 1 296 ? 21.546 4.258 -28.239 1.00 88.31 296 ASP A C 1
ATOM 2464 O O . ASP A 1 296 ? 21.891 4.130 -29.415 1.00 88.31 296 ASP A O 1
ATOM 2468 N N . ASN A 1 297 ? 20.350 3.818 -27.824 1.00 85.81 297 ASN A N 1
ATOM 2469 C CA . ASN A 1 297 ? 19.385 3.139 -28.697 1.00 85.81 297 ASN A CA 1
ATOM 2470 C C . ASN A 1 297 ? 18.858 4.035 -29.835 1.00 85.81 297 ASN A C 1
ATOM 2472 O O . ASN A 1 297 ? 18.358 3.529 -30.845 1.00 85.81 297 ASN A O 1
ATOM 2476 N N . LYS A 1 298 ? 18.903 5.361 -29.670 1.00 83.12 298 LYS A N 1
ATOM 2477 C CA . LYS A 1 298 ? 18.520 6.330 -30.704 1.00 83.12 298 LYS A CA 1
ATOM 2478 C C . LYS A 1 298 ? 19.665 6.562 -31.693 1.00 83.12 298 LYS A C 1
ATOM 2480 O O . LYS A 1 298 ? 19.387 6.659 -32.884 1.00 83.12 298 LYS A O 1
ATOM 2485 N N . GLU A 1 299 ? 20.907 6.633 -31.218 1.00 81.88 299 GLU A N 1
ATOM 2486 C CA . GLU A 1 299 ? 22.105 6.781 -32.055 1.00 81.88 299 GLU A CA 1
ATOM 2487 C C . GLU A 1 299 ? 22.367 5.530 -32.899 1.00 81.88 299 GLU A C 1
ATOM 2489 O O . GLU A 1 299 ? 22.555 5.651 -34.107 1.00 81.88 299 GLU A O 1
ATOM 2494 N N . GLY A 1 300 ? 22.258 4.328 -32.319 1.00 78.25 300 GLY A N 1
ATOM 2495 C CA . GLY A 1 300 ? 22.412 3.071 -33.066 1.00 78.25 300 GLY A CA 1
ATOM 2496 C C . GLY A 1 300 ? 21.447 2.966 -34.252 1.00 78.25 300 G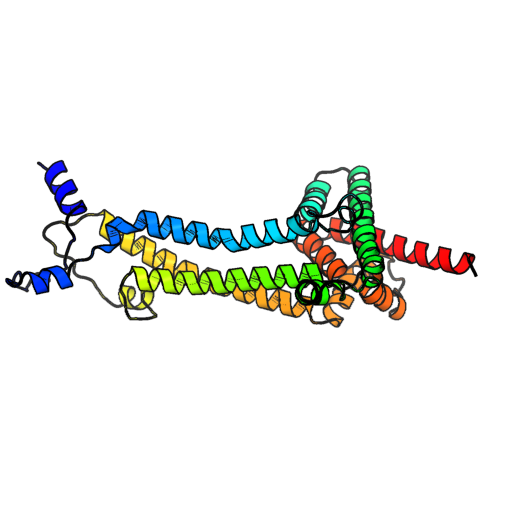LY A C 1
ATOM 2497 O O . GLY A 1 300 ? 21.859 2.688 -35.372 1.00 78.25 300 GLY A O 1
ATOM 2498 N N . LYS A 1 301 ? 20.176 3.340 -34.051 1.00 73.00 301 LYS A N 1
ATOM 2499 C CA . LYS A 1 301 ? 19.172 3.383 -35.130 1.00 73.00 301 LYS A CA 1
ATOM 2500 C C . LYS A 1 301 ? 19.456 4.419 -36.218 1.00 73.00 301 LYS A C 1
ATOM 2502 O O . LYS A 1 301 ? 18.848 4.331 -37.277 1.00 73.00 301 LYS A O 1
ATOM 2507 N N . MET A 1 302 ? 20.292 5.422 -35.950 1.00 70.19 302 MET A N 1
ATOM 2508 C CA . MET A 1 302 ? 20.678 6.426 -36.943 1.00 70.19 302 MET A CA 1
ATOM 2509 C C . MET A 1 302 ? 21.877 5.972 -37.785 1.00 70.19 302 MET A C 1
ATOM 2511 O O . MET A 1 302 ? 22.031 6.460 -38.895 1.00 70.19 302 MET A O 1
ATOM 2515 N N . HIS A 1 303 ? 22.701 5.049 -37.277 1.00 67.50 303 HIS A N 1
ATOM 2516 C CA . HIS A 1 303 ? 23.813 4.450 -38.021 1.00 67.50 303 HIS A CA 1
ATOM 2517 C C . HIS A 1 303 ? 23.387 3.287 -38.930 1.00 67.50 303 HIS A C 1
ATOM 2519 O O . HIS A 1 303 ? 24.077 3.008 -39.905 1.00 67.50 303 HIS A O 1
ATOM 2525 N N . ASP A 1 304 ? 22.261 2.635 -38.629 1.00 66.00 304 ASP A N 1
ATOM 2526 C CA . ASP A 1 304 ? 21.709 1.529 -39.428 1.00 66.00 304 ASP A CA 1
ATOM 2527 C C . ASP A 1 304 ? 20.891 1.986 -40.664 1.00 66.00 304 ASP A C 1
ATOM 2529 O O . ASP A 1 304 ? 20.334 1.142 -41.372 1.00 66.00 304 ASP A O 1
ATOM 2533 N N . VAL A 1 305 ? 20.776 3.299 -40.919 1.00 58.00 305 VAL A N 1
ATOM 2534 C CA . VAL A 1 305 ? 20.056 3.904 -42.065 1.00 58.00 305 VAL A CA 1
ATOM 2535 C C . VAL A 1 305 ? 21.045 4.552 -43.022 1.00 58.00 305 VAL A C 1
ATOM 2537 O O . VAL A 1 305 ? 20.903 4.313 -44.241 1.00 58.00 305 VAL A O 1
#

Secondary structure (DSSP, 8-state):
-HHHHHHHHHHSPEE---TTSPPPS-HHHHHHTEE-GGGGHHHHHHHHHHHHHHHHHHHHHHHHGGG-SSTTTSGGG---HHHHHHHHHHGGGS-HHHHHHHHHHHHHHHHHHHHHHHHHTT----TTHHHHHHHHHTT-HHHHHHHHHHHHHHHHHHHHHHHHHHHTT--SS-HHHHHHH-------S---HHHHHHHHHHHHHHHHHHHHHHHHHHHHHHHHHHHH-HHHHHHHHHHHHHHHSTTS---HHHHHHIIIIIIHHHHHHHHHHHHHHT-HHHHHHHHHHHHHHHHHHHHHHHH--

pLDDT: mean 78.94, std 15.98, range [35.16, 97.75]

InterPro domains:
  IPR000990 Innexin [PF00876] (2-181)
  IPR000990 Innexin [PR01262] (8-17)
  IPR000990 Innexin [PR01262] (37-59)
  IPR000990 Innexin [PR01262] (190-206)
  IPR000990 Innexin [PS51013] (1-300)
  IPR000990 Innexin [PTHR11893] (1-180)

Foldseek 3Di:
DVVVVLVVPVVDFFFFDDPVDDDDPDPVVRVVRTDDLLVVVVVLVVVLVVLLCVLVVLLVCVLVVQPDDDDDLSNLQGDSLVVLLVLLQVLVVDDPVVSLVSLLVSLSSLQSNLVSLVVVVVDDDDDVCVVLCVCSNQLCNNLVSVLVSLVSSLVSLVVSLVSLCVSSVHPDSCVLVVVVVDPDPGDGPDDDVSVVVVVVVSSVVNVVSVVVSVVSVVVSVVSVVCLPDVVNLLVVLLVLVCVVPPPPRDPPVNSSCCRPPRCNSVNSVSLVSSCVRSNDVSSSSSSVSNSVVVVVVVVVVVVVD

Radius of gyration: 28.5 Å; Cα contacts (8 Å, |Δi|>4): 225; chains: 1; bounding box: 69×46×88 Å

Sequence (305 aa):
MEQYTENYCWVQNTYFLPLHDYIPHNYAERENRQIGYYQWVPFVLALEALLFYVPTIVWRLLSWQSGIWYSYYITIGCIHVQSLVQMACDSRLLDLESRNRALQTIATNVEEALHVKHQVMSGNRLKLLNLIICTRSSGAAVTFLYISVKILYTVNIVGQIFLLNTFLGNRSKWYGLQVLGNVHRHTVQCVLMINMFNEKIFLFLWFWYFLLAGATICSLFYWIYISIVPSRQLNFVGKYLTGIEGYKMVDSQSLRRFVFHFLRQDGVFLLRMVATHAGELPCYELAKTLWNKYCDNKEGKMHDV

Solvent-accessible surface area (backbone atoms only — not comparable to full-atom values): 17297 Å² total; per-residue (Å²): 107,65,71,56,53,51,51,48,61,68,75,41,64,53,53,87,47,55,89,90,54,77,83,75,86,52,64,71,60,50,59,75,46,41,56,63,56,72,83,45,44,69,61,50,55,51,50,52,52,53,56,70,44,44,41,58,49,51,49,50,48,59,55,53,51,64,59,66,91,68,81,83,75,44,64,59,35,54,75,45,62,67,62,53,37,47,53,44,40,54,35,72,80,42,56,73,66,62,22,52,52,52,40,48,54,50,41,50,48,50,48,45,18,56,51,47,56,63,65,59,72,74,63,94,78,61,80,80,56,39,67,69,40,59,44,48,72,69,42,30,37,66,51,50,51,52,51,51,36,43,50,44,48,48,53,47,50,56,47,49,56,50,49,54,38,57,64,70,68,49,91,53,97,55,56,62,62,52,59,74,70,50,85,80,78,85,49,59,99,72,82,58,67,66,59,64,52,49,53,54,51,52,43,50,50,52,56,47,50,53,53,51,44,52,54,47,47,55,49,42,53,52,54,52,52,53,70,67,40,64,68,54,48,50,54,53,54,47,58,48,48,49,66,71,61,43,95,55,76,75,51,70,68,59,52,50,44,44,46,63,69,67,41,20,55,32,44,51,48,49,47,49,50,27,32,76,71,40,29,62,65,56,30,40,52,36,52,49,56,49,47,50,52,52,51,52,60,50,52,54,62,61,73,78,108

Mean predicted aligned error: 11.97 Å